Protein AF-A0A935P761-F1 (afdb_monomer_lite)

Radius of gyration: 20.21 Å; chains: 1; bounding box: 55×54×59 Å

Foldseek 3Di:
DPDDLVVLCVPADPPDQDALVSLLSVVVSLVSVVVVCVPDDDDDDDDDDPPPPCCVLCVLLVRRPRCSPPDLPPLDADPDQADLAAPDDPPDDLQDQPRDLSNDNLLSLLNNLLNLLVCCCCVLPPCLVVDDDPDPLSVLQSVLSVLLNVLSVLLSSLLRSLSSLHLPLRSLSSSLSSLVVSLVSLVVNLVSLVPHDCVSPPPVSSVVSNVSSVVSNVVSVVVSVVSCVVNVPPPPPDD

Structure (mmCIF, N/CA/C/O backbone):
data_AF-A0A935P761-F1
#
_entry.id   AF-A0A935P761-F1
#
loop_
_atom_site.group_PDB
_atom_site.id
_atom_site.type_symbol
_atom_site.label_atom_id
_atom_site.label_alt_id
_atom_site.label_comp_id
_atom_site.label_asym_id
_atom_site.label_entity_id
_atom_site.label_seq_id
_atom_site.pdbx_PDB_ins_code
_atom_site.Cartn_x
_atom_site.Cartn_y
_atom_site.Cartn_z
_atom_site.occupancy
_atom_site.B_iso_or_equiv
_atom_site.auth_seq_id
_atom_site.auth_comp_id
_atom_site.auth_asym_id
_atom_site.auth_atom_id
_atom_site.pdbx_PDB_model_num
ATOM 1 N N . MET A 1 1 ? -3.397 32.449 -3.412 1.00 42.84 1 MET A N 1
ATOM 2 C CA . MET A 1 1 ? -3.767 32.136 -4.809 1.00 42.84 1 MET A CA 1
ATOM 3 C C . MET A 1 1 ? -3.964 30.634 -4.897 1.00 42.84 1 MET A C 1
ATOM 5 O O . MET A 1 1 ? -3.014 29.911 -4.635 1.00 42.84 1 MET A O 1
ATOM 9 N N . ASN A 1 2 ? -5.188 30.165 -5.147 1.00 50.72 2 ASN A N 1
ATOM 10 C CA . ASN A 1 2 ? -5.430 28.741 -5.378 1.00 50.72 2 ASN A CA 1
ATOM 11 C C . ASN A 1 2 ? -5.026 28.437 -6.824 1.00 50.72 2 ASN A C 1
ATOM 13 O O . ASN A 1 2 ? -5.777 28.768 -7.739 1.00 50.72 2 ASN A O 1
ATOM 17 N N . ASP A 1 3 ? -3.826 27.878 -7.015 1.00 61.72 3 ASP A N 1
ATOM 18 C CA . ASP A 1 3 ? -3.391 27.331 -8.307 1.00 61.72 3 ASP A CA 1
ATOM 19 C C . ASP A 1 3 ? -4.479 26.371 -8.809 1.00 61.72 3 ASP A C 1
ATOM 21 O O . ASP A 1 3 ? -4.898 25.465 -8.075 1.00 61.72 3 ASP A O 1
ATOM 25 N N . ARG A 1 4 ? -4.973 26.571 -10.038 1.00 64.81 4 ARG A N 1
ATOM 26 C CA . ARG A 1 4 ? -5.987 25.674 -10.599 1.00 64.81 4 ARG A CA 1
ATOM 27 C C . ARG A 1 4 ? -5.367 24.278 -10.746 1.00 64.81 4 ARG A C 1
ATOM 29 O O . ARG A 1 4 ? -4.187 24.179 -11.085 1.00 64.81 4 ARG A O 1
ATOM 36 N N . PRO A 1 5 ? -6.122 23.184 -10.537 1.00 60.56 5 PRO A N 1
ATOM 37 C CA . PRO A 1 5 ? -5.604 21.821 -10.697 1.00 60.56 5 PRO A CA 1
ATOM 38 C C . PRO A 1 5 ? -4.907 21.580 -12.048 1.00 60.56 5 PRO A C 1
ATOM 40 O O . PRO A 1 5 ? -3.924 20.849 -12.124 1.00 60.56 5 PRO A O 1
ATOM 43 N N . GLU A 1 6 ? -5.378 22.252 -13.098 1.00 61.78 6 GLU A N 1
ATOM 44 C CA . GLU A 1 6 ? -4.840 22.217 -14.463 1.00 61.78 6 GLU A CA 1
ATOM 45 C C . GLU A 1 6 ? -3.438 22.844 -14.582 1.00 61.78 6 GLU A C 1
ATOM 47 O O . GLU A 1 6 ? -2.630 22.420 -15.409 1.00 61.78 6 GLU A O 1
ATOM 52 N N . ASP A 1 7 ? -3.095 23.801 -13.716 1.00 72.44 7 ASP A N 1
ATOM 53 C CA . ASP A 1 7 ? -1.778 24.444 -13.705 1.00 72.44 7 ASP A CA 1
ATOM 54 C C . ASP A 1 7 ? -0.683 23.517 -13.151 1.00 72.44 7 ASP A C 1
ATOM 56 O O . ASP A 1 7 ? 0.506 23.739 -13.397 1.00 72.44 7 ASP A O 1
ATOM 60 N N . ALA A 1 8 ? -1.061 22.436 -12.454 1.00 70.62 8 ALA A N 1
ATOM 61 C CA . ALA A 1 8 ? -0.117 21.449 -11.934 1.00 70.62 8 ALA A CA 1
ATOM 62 C C . ALA A 1 8 ? 0.622 20.697 -13.058 1.00 70.62 8 ALA A C 1
ATOM 64 O O . ALA A 1 8 ? 1.810 20.406 -12.916 1.00 70.62 8 ALA A O 1
ATOM 65 N N . PHE A 1 9 ? -0.038 20.450 -14.196 1.00 73.00 9 PHE A N 1
ATOM 66 C CA . PHE A 1 9 ? 0.568 19.761 -15.342 1.00 73.00 9 PHE A CA 1
ATOM 67 C C . PHE A 1 9 ? 1.502 20.661 -16.154 1.00 73.00 9 PHE A C 1
ATOM 69 O O . PHE A 1 9 ? 2.474 20.170 -16.722 1.00 73.00 9 PHE A O 1
ATOM 76 N N . LYS A 1 10 ? 1.282 21.984 -16.148 1.00 73.44 10 LYS A N 1
ATOM 77 C CA . LYS A 1 10 ? 2.119 22.957 -16.879 1.00 73.44 10 LYS A CA 1
ATOM 78 C C . LYS A 1 10 ? 3.570 22.993 -16.388 1.00 73.44 10 LYS A C 1
ATOM 80 O O . LYS A 1 10 ? 4.459 23.414 -17.118 1.00 73.44 10 LYS A O 1
ATOM 85 N N . ARG A 1 11 ? 3.822 22.546 -15.152 1.00 73.69 11 ARG A N 1
ATOM 86 C CA . ARG A 1 11 ? 5.164 22.479 -14.544 1.00 73.69 11 ARG A CA 1
ATOM 87 C C . ARG A 1 11 ? 5.906 21.169 -14.848 1.00 73.69 11 ARG A C 1
ATOM 89 O O . ARG A 1 11 ? 7.030 20.987 -14.377 1.00 73.69 11 ARG A O 1
ATOM 96 N N . ILE A 1 12 ? 5.289 20.248 -15.590 1.00 74.75 12 ILE A N 1
ATOM 97 C CA . ILE A 1 12 ? 5.858 18.942 -15.930 1.00 74.75 12 ILE A CA 1
ATOM 98 C C . ILE A 1 12 ? 6.383 18.992 -17.365 1.00 74.75 12 ILE A C 1
ATOM 100 O O . ILE A 1 12 ? 5.645 19.273 -18.304 1.00 74.75 12 ILE A O 1
ATOM 104 N N . ASN A 1 13 ? 7.672 18.699 -17.541 1.00 78.88 13 ASN A N 1
ATOM 105 C CA . ASN A 1 13 ? 8.263 18.584 -18.870 1.00 78.88 13 ASN A CA 1
ATOM 106 C C . ASN A 1 13 ? 8.058 17.158 -19.410 1.00 78.88 13 ASN A C 1
ATOM 108 O O . ASN A 1 13 ? 8.726 16.220 -18.974 1.00 78.88 13 ASN A O 1
ATOM 112 N N . PHE A 1 14 ? 7.146 17.005 -20.370 1.00 76.06 14 PHE A N 1
ATOM 113 C CA . PHE A 1 14 ? 6.833 15.728 -21.025 1.00 76.06 14 PHE A CA 1
ATOM 114 C C . PHE A 1 14 ? 7.843 15.316 -22.108 1.00 76.06 14 PHE A C 1
ATOM 116 O O . PHE A 1 14 ? 7.790 14.188 -22.585 1.00 76.06 14 PHE A O 1
ATOM 123 N N . GLN A 1 15 ? 8.760 16.203 -22.505 1.00 76.69 15 GLN A N 1
ATOM 124 C CA . GLN A 1 15 ? 9.701 15.970 -23.609 1.00 76.69 15 GLN A CA 1
ATOM 125 C C . GLN A 1 15 ? 11.041 15.371 -23.160 1.00 76.69 15 GLN A C 1
ATOM 127 O O . GLN A 1 15 ? 11.898 15.084 -23.991 1.00 76.69 15 GLN A O 1
ATOM 132 N N . LYS A 1 16 ? 11.245 15.176 -21.853 1.00 81.06 16 LYS A N 1
ATOM 133 C CA . LYS A 1 16 ? 12.466 14.575 -21.299 1.00 81.06 16 LYS A CA 1
ATOM 134 C C . LYS A 1 16 ? 12.217 13.148 -20.793 1.00 81.06 16 LYS A C 1
ATOM 136 O O . LYS A 1 16 ? 11.079 12.815 -20.465 1.00 81.06 16 LYS A O 1
ATOM 141 N N . PRO A 1 17 ? 13.267 12.324 -20.623 1.00 79.69 17 PRO A N 1
ATOM 142 C CA . PRO A 1 17 ? 13.176 11.116 -19.811 1.00 79.69 17 PRO A CA 1
ATOM 143 C C . PRO A 1 17 ? 12.729 11.464 -18.387 1.00 79.69 17 PRO A C 1
ATOM 145 O O . PRO A 1 17 ? 13.260 12.390 -17.770 1.00 79.69 17 PRO A O 1
ATOM 148 N N . TRP A 1 18 ? 11.731 10.745 -17.877 1.00 82.81 18 TRP A N 1
ATOM 149 C CA . TRP A 1 18 ? 11.204 10.978 -16.535 1.00 82.81 18 TRP A CA 1
ATOM 150 C C . TRP A 1 18 ? 12.007 10.231 -15.480 1.00 82.81 18 TRP A C 1
ATOM 152 O O . TRP A 1 18 ? 12.325 9.050 -15.630 1.00 82.81 18 TRP A O 1
ATOM 162 N N . GLU A 1 19 ? 12.294 10.927 -14.386 1.00 89.56 19 GLU A N 1
ATOM 163 C CA . GLU A 1 19 ? 12.794 10.332 -13.152 1.00 89.56 19 GLU A CA 1
ATOM 164 C C . GLU A 1 19 ? 11.643 10.047 -12.176 1.00 89.56 19 GLU A C 1
ATOM 166 O O . GLU A 1 19 ? 10.518 10.511 -12.371 1.00 89.56 19 GLU A O 1
ATOM 171 N N . GLU A 1 20 ? 11.912 9.321 -11.082 1.00 90.44 20 GLU A N 1
ATOM 172 C CA . GLU A 1 20 ? 10.910 9.071 -10.024 1.00 90.44 20 GLU A CA 1
ATOM 173 C C . GLU A 1 20 ? 10.224 10.376 -9.557 1.00 90.44 20 GLU A C 1
ATOM 175 O O . GLU A 1 20 ? 9.020 10.411 -9.322 1.00 90.44 20 GLU A O 1
ATOM 180 N N . LYS A 1 21 ? 10.968 11.490 -9.477 1.00 90.69 21 LYS A N 1
ATOM 181 C CA . LYS A 1 21 ? 10.420 12.798 -9.071 1.00 90.69 21 LYS A CA 1
ATOM 182 C C . LYS A 1 21 ? 9.428 13.384 -10.080 1.00 90.69 21 LYS A C 1
ATOM 184 O O . LYS A 1 21 ? 8.526 14.112 -9.675 1.00 90.69 21 LYS A O 1
ATOM 189 N N . ASP A 1 22 ? 9.604 13.118 -11.372 1.00 88.69 22 ASP A N 1
ATOM 190 C CA . ASP A 1 22 ? 8.694 13.608 -12.412 1.00 88.69 22 ASP A CA 1
ATOM 191 C C . ASP A 1 22 ? 7.385 12.808 -12.393 1.00 88.69 22 ASP A C 1
ATOM 193 O O . ASP A 1 22 ? 6.303 13.394 -12.422 1.00 88.69 22 ASP A O 1
ATOM 197 N N . TRP A 1 23 ? 7.488 11.486 -12.221 1.00 90.00 23 TRP A N 1
ATOM 198 C CA . TRP A 1 23 ? 6.345 10.599 -11.994 1.00 90.00 23 TRP A CA 1
ATOM 199 C C . TRP A 1 23 ? 5.540 10.980 -10.749 1.00 90.00 23 TRP A C 1
ATOM 201 O O . TRP A 1 23 ? 4.314 11.034 -10.809 1.00 90.00 23 TRP A O 1
ATOM 211 N N . GLU A 1 24 ? 6.214 11.300 -9.642 1.00 92.75 24 GLU A N 1
ATOM 212 C CA . GLU A 1 24 ? 5.551 11.740 -8.411 1.00 92.75 24 GLU A CA 1
ATOM 213 C C . GLU A 1 24 ? 4.759 13.036 -8.627 1.00 92.75 24 GLU A C 1
ATOM 215 O O . GLU A 1 24 ? 3.588 13.113 -8.266 1.00 92.75 24 GLU A O 1
ATOM 220 N N . ARG A 1 25 ? 5.347 14.028 -9.312 1.00 87.50 25 ARG A N 1
ATOM 221 C CA . ARG A 1 25 ? 4.643 15.274 -9.672 1.00 87.50 25 ARG A CA 1
ATOM 222 C C . ARG A 1 25 ? 3.423 15.014 -10.547 1.00 87.50 25 ARG A C 1
ATOM 224 O O . ARG A 1 25 ? 2.396 15.666 -10.371 1.00 87.50 25 ARG A O 1
ATOM 231 N N . TYR A 1 26 ? 3.539 14.087 -11.493 1.00 87.25 26 TYR A N 1
ATOM 232 C CA . TYR A 1 26 ? 2.433 13.706 -12.360 1.00 87.25 26 TYR A CA 1
ATOM 233 C C . TYR A 1 26 ? 1.294 13.058 -11.572 1.00 87.25 26 TYR A C 1
ATOM 235 O O . TYR A 1 26 ? 0.147 13.486 -11.702 1.00 87.25 26 TYR A O 1
ATOM 243 N N . PHE A 1 27 ? 1.590 12.082 -10.712 1.00 89.38 27 PHE A N 1
ATOM 244 C CA . PHE A 1 27 ? 0.564 11.447 -9.888 1.00 89.38 27 PHE A CA 1
ATOM 245 C C . PHE A 1 27 ? -0.058 12.425 -8.881 1.00 89.38 27 PHE A C 1
ATOM 247 O O . PHE A 1 27 ? -1.268 12.393 -8.681 1.00 89.38 27 PHE A O 1
ATOM 254 N N . ASP A 1 28 ? 0.717 13.355 -8.320 1.00 85.94 28 ASP A N 1
ATOM 255 C CA . ASP A 1 28 ? 0.187 14.443 -7.490 1.00 85.94 28 ASP A CA 1
ATOM 256 C C . ASP A 1 28 ? -0.783 15.342 -8.255 1.00 85.94 28 ASP A C 1
ATOM 258 O O . ASP A 1 28 ? -1.830 15.729 -7.730 1.00 85.94 28 ASP A O 1
ATOM 262 N N . ALA A 1 29 ? -0.451 15.689 -9.497 1.00 80.75 29 ALA A N 1
ATOM 263 C CA . ALA A 1 29 ? -1.322 16.484 -10.350 1.00 80.75 29 ALA A CA 1
ATOM 264 C C . ALA A 1 29 ? -2.623 15.726 -10.680 1.00 80.75 29 ALA A C 1
ATOM 266 O O . ALA A 1 29 ? -3.708 16.310 -10.603 1.00 80.75 29 ALA A O 1
ATOM 267 N N . GLN A 1 30 ? -2.539 14.417 -10.953 1.00 81.56 30 GLN A N 1
ATOM 268 C CA . GLN A 1 30 ? -3.713 13.554 -11.137 1.00 81.56 30 GLN A CA 1
ATOM 269 C C . GLN A 1 30 ? -4.591 13.501 -9.880 1.00 81.56 30 GLN A C 1
ATOM 271 O O . GLN A 1 30 ? -5.805 13.687 -9.967 1.00 81.56 30 GLN A O 1
ATOM 276 N N . ASP A 1 31 ? -3.992 13.316 -8.702 1.00 81.38 31 ASP A N 1
ATOM 277 C CA . ASP A 1 31 ? -4.729 13.267 -7.439 1.00 81.38 31 ASP A CA 1
ATOM 278 C C . ASP A 1 31 ? -5.428 14.603 -7.139 1.00 81.38 31 ASP A C 1
ATOM 280 O O . ASP A 1 31 ? -6.551 14.618 -6.628 1.00 81.38 31 ASP A O 1
ATOM 284 N N . ARG A 1 32 ? -4.801 15.740 -7.476 1.00 77.81 32 ARG A N 1
ATOM 285 C CA . ARG A 1 32 ? -5.413 17.075 -7.344 1.00 77.81 32 ARG A CA 1
ATOM 286 C C . ARG A 1 32 ? -6.616 17.246 -8.264 1.00 77.81 32 ARG A C 1
ATOM 288 O O . ARG A 1 32 ? -7.637 17.758 -7.808 1.00 77.81 32 ARG A O 1
ATOM 295 N N . LEU A 1 33 ? -6.524 16.795 -9.516 1.00 73.38 33 LEU A N 1
ATOM 296 C CA . LEU A 1 33 ? -7.662 16.803 -10.439 1.00 73.38 33 LEU A CA 1
ATOM 297 C C . LEU A 1 33 ? -8.815 15.944 -9.916 1.00 73.38 33 LEU A C 1
ATOM 299 O O . LEU A 1 33 ? -9.949 16.416 -9.857 1.00 73.38 33 LEU A O 1
ATOM 303 N N . ALA A 1 34 ? -8.524 14.719 -9.473 1.00 70.12 34 ALA A N 1
ATOM 304 C CA . ALA A 1 34 ? -9.534 13.807 -8.943 1.00 70.12 34 ALA A CA 1
ATOM 305 C C . ALA A 1 34 ? -10.230 14.365 -7.687 1.00 70.12 34 ALA A C 1
ATOM 307 O O . ALA A 1 34 ? -11.432 14.172 -7.500 1.00 70.12 34 ALA A O 1
ATOM 308 N N . ARG A 1 35 ? -9.501 15.095 -6.829 1.00 69.44 35 ARG A N 1
ATOM 309 C CA . ARG A 1 35 ? -10.077 15.782 -5.658 1.00 69.44 35 ARG A CA 1
ATOM 310 C C . ARG A 1 35 ? -10.909 17.006 -6.045 1.00 69.44 35 ARG A C 1
ATOM 312 O O . ARG A 1 35 ? -11.949 17.222 -5.433 1.00 69.44 35 ARG A O 1
ATOM 319 N N . GLY A 1 36 ? -10.472 17.781 -7.039 1.00 59.12 36 GLY A N 1
ATOM 320 C CA . GLY A 1 36 ? -11.181 18.972 -7.521 1.00 59.12 36 GLY A CA 1
ATOM 321 C C . GLY A 1 36 ? -12.490 18.658 -8.252 1.00 59.12 36 GLY A C 1
ATOM 322 O O . GLY A 1 36 ? -13.453 19.403 -8.119 1.00 59.12 36 GLY A O 1
ATOM 323 N N . ARG A 1 37 ? -12.564 17.522 -8.960 1.00 52.06 37 ARG A N 1
ATOM 324 C CA . ARG A 1 37 ? -13.762 17.081 -9.699 1.00 52.06 37 ARG A CA 1
ATOM 325 C C . ARG A 1 37 ? -14.835 16.385 -8.856 1.00 52.06 37 ARG A C 1
ATOM 327 O O . ARG A 1 37 ? -15.900 16.086 -9.378 1.00 52.06 37 ARG A O 1
ATOM 334 N N . ARG A 1 38 ? -14.628 16.169 -7.550 1.00 46.03 38 ARG A N 1
ATOM 335 C CA . ARG A 1 38 ? -15.697 15.664 -6.659 1.00 46.03 38 ARG A CA 1
ATOM 336 C C . ARG A 1 38 ? -16.848 16.663 -6.435 1.00 46.03 38 ARG A C 1
ATOM 338 O O . ARG A 1 38 ? -17.765 16.324 -5.694 1.00 46.03 38 ARG A O 1
ATOM 345 N N . VAL A 1 39 ? -16.803 17.854 -7.042 1.00 42.56 39 VAL A N 1
ATOM 346 C CA . VAL A 1 39 ? -17.826 18.897 -6.870 1.00 42.56 39 VAL A CA 1
ATOM 347 C C . VAL A 1 39 ? -18.719 19.102 -8.098 1.00 42.56 39 VAL A C 1
ATOM 349 O O . VAL A 1 39 ? -19.864 19.455 -7.880 1.00 42.56 39 VAL A O 1
ATOM 352 N N . ASP A 1 40 ? -18.317 18.782 -9.334 1.00 31.91 40 ASP A N 1
ATOM 353 C CA . ASP A 1 40 ? -19.200 18.983 -10.497 1.00 31.91 40 ASP A CA 1
ATOM 354 C C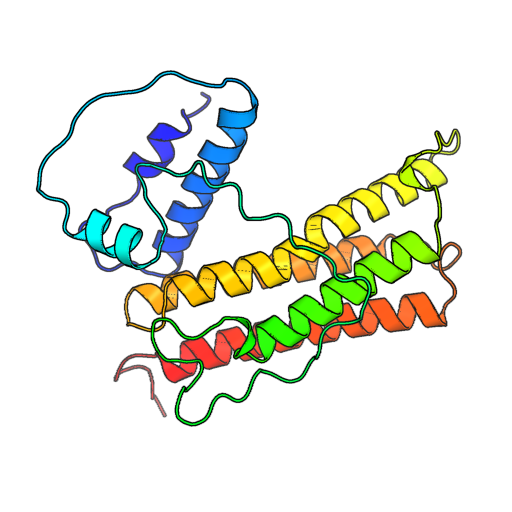 . ASP A 1 40 ? -18.952 17.963 -11.617 1.00 31.91 40 ASP A C 1
ATOM 356 O O . ASP A 1 40 ? -17.820 17.734 -12.052 1.00 31.91 40 ASP A O 1
ATOM 360 N N . ALA A 1 41 ? -20.040 17.360 -12.098 1.00 32.91 41 ALA A N 1
ATOM 361 C CA . ALA A 1 41 ? -20.071 16.545 -13.303 1.00 32.91 41 ALA A CA 1
ATOM 362 C C . ALA A 1 41 ? -20.300 17.432 -14.547 1.00 32.91 41 ALA A C 1
ATOM 364 O O . ALA A 1 41 ? -21.362 18.031 -14.686 1.00 32.91 41 ALA A O 1
ATOM 365 N N . GLY A 1 42 ? -19.331 17.434 -15.476 1.00 32.22 42 GLY A N 1
ATOM 366 C CA . GLY A 1 42 ? -19.428 17.963 -16.855 1.00 32.22 42 GLY A CA 1
ATOM 367 C C . GLY A 1 42 ? -19.214 19.482 -17.026 1.00 32.22 42 GLY A C 1
ATOM 368 O O . GLY A 1 42 ? -19.420 20.218 -16.068 1.00 32.22 42 GLY A O 1
ATOM 369 N N . PRO A 1 43 ? -18.820 19.988 -18.226 1.00 36.22 43 PRO A N 1
ATOM 370 C CA . PRO A 1 43 ? -19.008 19.391 -19.555 1.00 36.22 43 PRO A CA 1
ATOM 371 C C . PRO A 1 43 ? -17.717 19.175 -20.387 1.00 36.22 43 PRO A C 1
ATOM 373 O O . PRO A 1 43 ? -16.599 19.442 -19.957 1.00 36.22 43 PRO A O 1
ATOM 376 N N . ALA A 1 44 ? -17.914 18.632 -21.595 1.00 46.47 44 ALA A N 1
ATOM 377 C CA . ALA A 1 44 ? -16.916 18.139 -22.547 1.00 46.47 44 ALA A CA 1
ATOM 378 C C . ALA A 1 44 ? -16.286 19.194 -23.496 1.00 46.47 44 ALA A C 1
ATOM 380 O O . ALA A 1 44 ? -16.914 20.205 -23.803 1.00 46.47 44 ALA A O 1
ATOM 381 N N . ARG A 1 45 ? -15.144 18.793 -24.104 1.00 45.03 45 ARG A N 1
ATOM 382 C CA . ARG A 1 45 ? -14.422 19.326 -25.303 1.00 45.03 45 ARG A CA 1
ATOM 383 C C . ARG A 1 45 ? -13.548 20.582 -25.068 1.00 45.03 45 ARG A C 1
ATOM 385 O O . ARG A 1 45 ? -13.795 21.328 -24.141 1.00 45.03 45 ARG A O 1
ATOM 392 N N . ALA A 1 46 ? -12.489 20.871 -25.839 1.00 31.30 46 ALA A N 1
ATOM 393 C CA . ALA A 1 46 ? -12.159 20.515 -27.222 1.00 31.30 46 ALA A CA 1
ATOM 394 C C . ALA A 1 46 ? -10.640 20.431 -27.488 1.00 31.30 46 ALA A C 1
ATOM 396 O O . ALA A 1 46 ? -9.886 21.194 -26.900 1.00 31.30 46 ALA A O 1
ATOM 397 N N . GLY A 1 47 ? -10.283 19.568 -28.456 1.00 47.09 47 GLY A N 1
ATOM 398 C CA . GLY A 1 47 ? -9.156 19.670 -29.398 1.00 47.09 47 GLY A CA 1
ATOM 399 C C . GLY A 1 47 ? -7.739 19.637 -28.828 1.00 47.09 47 GLY A C 1
ATOM 400 O O . GLY A 1 47 ? -7.415 20.467 -27.999 1.00 47.09 47 GLY A O 1
ATOM 401 N N . ILE A 1 48 ? -6.882 18.741 -29.341 1.00 37.25 48 ILE A N 1
ATOM 402 C CA . ILE A 1 48 ? -5.480 19.027 -29.719 1.00 37.25 48 ILE A CA 1
ATOM 403 C C . ILE A 1 48 ? -4.828 17.777 -30.358 1.00 37.25 48 ILE A C 1
ATOM 405 O O . ILE A 1 48 ? -4.821 16.689 -29.793 1.00 37.25 48 ILE A O 1
ATOM 409 N N . ASP A 1 49 ? -4.333 18.011 -31.577 1.00 39.81 49 ASP A N 1
ATOM 410 C CA . ASP A 1 49 ? -3.043 17.619 -32.174 1.00 39.81 49 ASP A CA 1
ATOM 411 C C . ASP A 1 49 ? -2.580 16.129 -32.202 1.00 39.81 49 ASP A C 1
ATOM 413 O O . ASP A 1 49 ? -2.320 15.513 -31.166 1.00 39.81 49 ASP A O 1
ATOM 417 N N . PRO A 1 50 ? -2.358 15.555 -33.408 1.00 38.62 50 PRO A N 1
ATOM 418 C CA . PRO A 1 50 ? -1.765 14.233 -33.654 1.00 38.62 50 PRO A CA 1
ATOM 419 C C . PRO A 1 50 ? -0.331 13.972 -33.147 1.00 38.62 50 PRO A C 1
ATOM 421 O O . PRO A 1 50 ? 0.182 12.879 -33.393 1.00 38.62 50 PRO A O 1
ATOM 424 N N . SER A 1 51 ? 0.325 14.873 -32.408 1.00 38.72 51 SER A N 1
ATOM 425 C CA . SER A 1 51 ? 1.664 14.640 -31.813 1.00 38.72 51 SER A CA 1
ATOM 426 C C . SER A 1 51 ? 1.671 13.707 -30.576 1.00 38.72 51 SER A C 1
ATOM 428 O O . SER A 1 51 ? 2.643 13.619 -29.823 1.00 38.72 51 SER A O 1
ATOM 430 N N . LEU A 1 52 ? 0.596 12.921 -30.430 1.00 44.84 52 LEU A N 1
ATOM 431 C CA . LEU A 1 52 ? 0.320 11.795 -29.527 1.00 44.84 52 LEU A CA 1
ATOM 432 C C . LEU A 1 52 ? 1.353 10.640 -29.593 1.00 44.84 52 LEU A C 1
ATOM 434 O O . LEU A 1 52 ? 0.996 9.486 -29.844 1.00 44.84 52 LEU A O 1
ATOM 438 N N . ALA A 1 53 ? 2.628 10.901 -29.303 1.00 46.84 53 ALA A N 1
ATOM 439 C CA . ALA A 1 53 ? 3.611 9.842 -29.055 1.00 46.84 53 ALA A CA 1
ATOM 440 C C . ALA A 1 53 ? 3.435 9.235 -27.647 1.00 46.84 53 ALA A C 1
ATOM 442 O O . ALA A 1 53 ? 3.521 8.022 -27.482 1.00 46.84 53 ALA A O 1
ATOM 443 N N . PHE A 1 54 ? 3.091 10.054 -26.642 1.00 51.31 54 PHE A N 1
ATOM 444 C CA . PHE A 1 54 ? 2.940 9.616 -25.245 1.00 51.31 54 PHE A CA 1
ATOM 445 C C . PHE A 1 54 ? 1.494 9.277 -24.845 1.00 51.31 54 PHE A C 1
ATOM 447 O O . PHE A 1 54 ? 1.281 8.390 -24.024 1.00 51.31 54 PHE A O 1
ATOM 454 N N . GLY A 1 55 ? 0.485 9.877 -25.492 1.00 48.56 55 GLY A N 1
ATOM 455 C CA . GLY A 1 55 ? -0.916 9.459 -25.334 1.00 48.56 55 GLY A CA 1
ATOM 456 C C . GLY A 1 55 ? -1.128 7.994 -25.734 1.00 48.56 55 GLY A C 1
ATOM 457 O O . GLY A 1 55 ? -1.873 7.275 -25.080 1.00 48.56 55 GLY A O 1
ATOM 458 N N . ARG A 1 56 ? -0.380 7.498 -26.731 1.00 46.28 56 ARG A N 1
ATOM 459 C CA . ARG A 1 56 ? -0.350 6.066 -27.075 1.00 46.28 56 ARG A CA 1
ATOM 460 C C . ARG A 1 56 ? 0.319 5.206 -26.004 1.00 46.28 56 ARG A C 1
ATOM 462 O O . ARG A 1 56 ? -0.119 4.080 -25.811 1.00 46.28 56 ARG A O 1
ATOM 469 N N . VAL A 1 57 ? 1.340 5.712 -25.306 1.00 44.53 57 VAL A N 1
ATOM 470 C CA . VAL A 1 57 ? 2.000 5.003 -24.192 1.00 44.53 57 VAL A CA 1
ATOM 471 C C . VAL A 1 57 ? 1.044 4.893 -23.006 1.00 44.53 57 VAL A C 1
ATOM 473 O O . VAL A 1 57 ? 0.818 3.796 -22.510 1.00 44.53 57 VAL A O 1
ATOM 476 N N . LEU A 1 58 ? 0.403 5.993 -22.612 1.00 47.88 58 LEU A N 1
ATOM 477 C CA . LEU A 1 58 ? -0.583 6.001 -21.531 1.00 47.88 58 LEU A CA 1
ATOM 478 C C . LEU A 1 58 ? -1.809 5.121 -21.873 1.00 47.88 58 LEU A C 1
ATOM 480 O O . LEU A 1 58 ? -2.172 4.249 -21.080 1.00 47.88 58 LEU A O 1
ATOM 484 N N . ARG A 1 59 ? -2.359 5.221 -23.097 1.00 52.88 59 ARG A N 1
ATOM 485 C CA . ARG A 1 59 ? -3.443 4.336 -23.582 1.00 52.88 59 ARG A CA 1
ATOM 486 C C . ARG A 1 59 ? -3.024 2.864 -23.668 1.00 52.88 59 ARG A C 1
ATOM 488 O O . ARG A 1 59 ? -3.829 1.997 -23.344 1.00 52.88 59 ARG A O 1
ATOM 495 N N . ARG A 1 60 ? -1.768 2.560 -24.032 1.00 41.69 60 ARG A N 1
ATOM 496 C CA . ARG A 1 60 ? -1.209 1.190 -24.027 1.00 41.69 60 ARG A CA 1
ATOM 497 C C . ARG A 1 60 ? -1.203 0.566 -22.627 1.00 41.69 60 ARG A C 1
ATOM 499 O O . ARG A 1 60 ? -1.295 -0.651 -22.522 1.00 41.69 60 ARG A O 1
ATOM 506 N N . PHE A 1 61 ? -1.135 1.382 -21.576 1.00 40.91 61 PHE A N 1
ATOM 507 C CA . PHE A 1 61 ? -1.177 0.951 -20.175 1.00 40.91 61 PHE A CA 1
ATOM 508 C C . PHE A 1 61 ? -2.552 1.155 -19.509 1.00 40.91 61 PHE A C 1
ATOM 510 O O . PHE A 1 61 ? -2.666 1.096 -18.284 1.00 40.91 61 PHE A O 1
ATOM 517 N N . GLY A 1 62 ? -3.608 1.393 -20.299 1.00 42.81 62 GLY A N 1
ATOM 518 C CA . GLY A 1 62 ? -4.976 1.571 -19.801 1.00 42.81 62 GLY A CA 1
ATOM 519 C C . GLY A 1 62 ? -5.195 2.857 -18.996 1.00 42.81 62 GLY A C 1
ATOM 520 O O . GLY A 1 62 ? -6.167 2.953 -18.254 1.00 42.81 62 GLY A O 1
ATOM 521 N N . MET A 1 63 ? -4.292 3.832 -19.114 1.00 49.78 63 MET A N 1
ATOM 522 C CA . MET A 1 63 ? -4.414 5.152 -18.505 1.00 49.78 63 MET A CA 1
ATOM 523 C C . MET A 1 63 ? -4.703 6.141 -19.628 1.00 49.78 63 MET A C 1
ATOM 525 O O . MET A 1 63 ? -3.790 6.606 -20.293 1.00 49.78 63 MET A O 1
ATOM 529 N N . ASP A 1 64 ? -5.966 6.426 -19.917 1.00 50.41 64 ASP A N 1
ATOM 530 C CA . ASP A 1 64 ? -6.279 7.435 -20.925 1.00 50.41 64 ASP A CA 1
ATOM 531 C C . ASP A 1 64 ? -6.205 8.829 -20.276 1.00 50.41 64 ASP A C 1
ATOM 533 O O . ASP A 1 64 ? -7.006 9.110 -19.380 1.00 50.41 64 ASP A O 1
ATOM 537 N N . PRO A 1 65 ? -5.265 9.717 -20.664 1.00 45.50 65 PRO A N 1
ATOM 538 C CA . PRO A 1 65 ? -5.280 11.100 -20.186 1.00 45.50 65 PRO A CA 1
ATOM 539 C C . PRO A 1 65 ? -6.575 11.829 -20.583 1.00 45.50 65 PRO A C 1
ATOM 541 O O . PRO A 1 65 ? -6.945 12.795 -19.917 1.00 45.50 65 PRO A O 1
ATOM 544 N N . ASP A 1 66 ? -7.274 11.331 -21.610 1.00 43.25 66 ASP A N 1
ATOM 545 C CA . ASP A 1 66 ? -8.544 11.857 -22.106 1.00 43.25 66 ASP A CA 1
ATOM 546 C C . ASP A 1 66 ? -9.763 11.249 -21.373 1.00 43.25 66 ASP A C 1
ATOM 548 O O . ASP A 1 66 ? -10.873 11.766 -21.494 1.00 43.25 66 ASP A O 1
ATOM 552 N N . ASN A 1 67 ? -9.567 10.185 -20.579 1.00 40.66 67 ASN A N 1
ATOM 553 C CA . ASN A 1 67 ? -10.613 9.519 -19.796 1.00 40.66 67 ASN A CA 1
ATOM 554 C C . ASN A 1 67 ? -10.097 9.100 -18.396 1.00 40.66 67 ASN A C 1
ATOM 556 O O . ASN A 1 67 ? -9.975 7.907 -18.097 1.00 40.66 67 ASN A O 1
ATOM 560 N N . PRO A 1 68 ? -9.797 10.069 -17.503 1.00 46.44 68 PRO A N 1
ATOM 561 C CA . PRO A 1 68 ? -9.427 9.804 -16.107 1.00 46.44 68 PRO A CA 1
ATOM 562 C C . PRO A 1 68 ? -10.598 9.251 -15.269 1.00 46.44 68 PRO A C 1
ATOM 564 O O . PRO A 1 68 ? -10.424 8.958 -14.086 1.00 46.44 68 PRO A O 1
ATOM 567 N N . ASP A 1 69 ? -11.782 9.127 -15.876 1.00 39.28 69 ASP A N 1
ATOM 568 C CA . ASP A 1 69 ? -13.071 8.878 -15.236 1.00 39.28 69 ASP A CA 1
ATOM 569 C C . ASP A 1 69 ? -13.409 7.388 -15.080 1.00 39.28 69 ASP A C 1
ATOM 571 O O . ASP A 1 69 ? -14.545 7.057 -14.747 1.00 39.28 69 ASP A O 1
ATOM 575 N N . VAL A 1 70 ? -12.455 6.466 -15.262 1.00 39.28 70 VAL A N 1
ATOM 576 C CA . VAL A 1 70 ? -12.623 5.115 -14.708 1.00 39.28 70 VAL A CA 1
ATOM 577 C C . VAL A 1 70 ? -12.200 5.199 -13.243 1.00 39.28 70 VAL A C 1
ATOM 579 O O . VAL A 1 70 ? -10.995 5.133 -12.966 1.00 39.28 70 VAL A O 1
ATOM 582 N N . PRO A 1 71 ? -13.135 5.376 -12.281 1.00 36.47 71 PRO A N 1
ATOM 583 C CA . PRO A 1 71 ? -12.770 5.314 -10.878 1.00 36.47 71 PRO A CA 1
ATOM 584 C C . PRO A 1 71 ? -12.013 4.003 -10.662 1.00 36.47 71 PRO A C 1
ATOM 586 O O . PRO A 1 71 ? -12.408 2.980 -11.237 1.00 36.47 71 PRO A O 1
ATOM 589 N N . PRO A 1 72 ? -10.914 4.004 -9.882 1.00 39.41 72 PRO A N 1
ATOM 590 C CA . PRO A 1 72 ? -10.245 2.757 -9.565 1.00 39.41 72 PRO A CA 1
ATOM 591 C C . PRO A 1 72 ? -11.314 1.810 -9.045 1.00 39.41 72 PRO A C 1
ATOM 593 O O . PRO A 1 72 ? -12.036 2.183 -8.115 1.00 39.41 72 PRO A O 1
ATOM 596 N N . GLN A 1 73 ? -11.458 0.646 -9.691 1.00 40.03 73 GLN A N 1
ATOM 597 C CA . GLN A 1 73 ? -12.503 -0.283 -9.291 1.00 40.03 73 GLN A CA 1
ATOM 598 C C . GLN A 1 73 ? -12.407 -0.476 -7.775 1.00 40.03 73 GLN A C 1
ATOM 600 O O . GLN A 1 73 ? -11.286 -0.606 -7.252 1.00 40.03 73 GLN A O 1
ATOM 605 N N . PRO A 1 74 ? -13.543 -0.399 -7.056 1.00 44.00 74 PRO A N 1
ATOM 606 C CA . PRO A 1 74 ? -13.534 -0.649 -5.631 1.00 44.00 74 PRO A CA 1
ATOM 607 C C . PRO A 1 74 ? -12.844 -1.990 -5.419 1.00 44.00 74 PRO A C 1
ATOM 609 O O . PRO A 1 74 ? -13.081 -2.947 -6.155 1.00 44.00 74 PRO A O 1
ATOM 612 N N . PHE A 1 75 ? -11.917 -2.021 -4.467 1.00 49.62 75 PHE A N 1
ATOM 613 C CA . PHE A 1 75 ? -11.227 -3.255 -4.143 1.00 49.62 75 PHE A CA 1
ATOM 614 C C . PHE A 1 75 ? -12.289 -4.226 -3.630 1.00 49.62 75 PHE A C 1
ATOM 616 O O . PHE A 1 75 ? -12.858 -4.020 -2.558 1.00 49.62 75 PHE A O 1
ATOM 623 N N . ALA A 1 76 ? -12.641 -5.201 -4.463 1.00 55.50 76 ALA A N 1
ATOM 624 C CA . ALA A 1 76 ? -13.742 -6.101 -4.190 1.00 55.50 76 ALA A CA 1
ATOM 625 C C . ALA A 1 76 ? -13.273 -7.148 -3.182 1.00 55.50 76 ALA A C 1
ATOM 627 O O . ALA A 1 76 ? -12.420 -7.986 -3.477 1.00 55.50 76 ALA A O 1
ATOM 628 N N . TYR A 1 77 ? -13.833 -7.091 -1.980 1.00 55.59 77 TYR A N 1
ATOM 629 C CA . TYR A 1 77 ? -13.637 -8.134 -0.989 1.00 55.59 77 TYR A CA 1
ATOM 630 C C . TYR A 1 77 ? -14.478 -9.353 -1.379 1.00 55.59 77 TYR A C 1
ATOM 632 O O . TYR A 1 77 ? -15.705 -9.287 -1.439 1.00 55.59 77 TYR A O 1
ATOM 640 N N . SER A 1 78 ? -13.814 -10.477 -1.652 1.00 61.59 78 SER A N 1
ATOM 641 C CA . SER A 1 78 ? -14.480 -11.782 -1.660 1.00 61.59 78 SER A CA 1
ATOM 642 C C . SER A 1 78 ? -14.884 -12.158 -0.231 1.00 61.59 78 SER A C 1
ATOM 644 O O . SER A 1 78 ? -14.253 -11.720 0.729 1.00 61.59 78 SER A O 1
ATOM 646 N N . ARG A 1 79 ? -15.903 -13.011 -0.066 1.00 69.12 79 ARG A N 1
ATOM 647 C CA . ARG A 1 79 ? -16.215 -13.616 1.245 1.00 69.12 79 ARG A CA 1
ATOM 648 C C . ARG A 1 79 ? -15.136 -14.594 1.715 1.00 69.12 79 ARG A C 1
ATOM 650 O O . ARG A 1 79 ? -15.080 -14.900 2.900 1.00 69.12 79 ARG A O 1
ATOM 657 N N . LEU A 1 80 ? -14.314 -15.092 0.794 1.00 80.56 80 LEU A N 1
ATOM 658 C CA . LEU A 1 80 ? -13.208 -15.996 1.084 1.00 80.56 80 LEU A CA 1
ATOM 659 C C . LEU A 1 80 ? -11.896 -15.218 1.148 1.00 80.56 80 LEU A C 1
ATOM 661 O O . LEU A 1 80 ? -11.675 -14.304 0.348 1.00 80.56 80 LEU A O 1
ATOM 665 N N . GLU A 1 81 ? -11.033 -15.614 2.082 1.00 82.81 81 GLU A N 1
ATOM 666 C CA . GLU A 1 81 ? -9.678 -15.083 2.177 1.00 82.81 81 GLU A CA 1
ATOM 667 C C . GLU A 1 81 ? -8.919 -15.370 0.870 1.00 82.81 81 GLU A C 1
ATOM 669 O O . GLU A 1 81 ? -8.944 -16.504 0.382 1.00 82.81 81 GLU A O 1
ATOM 674 N N . PRO A 1 82 ? -8.279 -14.359 0.258 1.00 84.38 82 PRO A N 1
ATOM 675 C CA . PRO A 1 82 ? -7.489 -14.572 -0.945 1.00 84.38 82 PRO A CA 1
ATOM 676 C C . PRO A 1 82 ? -6.188 -15.327 -0.636 1.00 84.38 82 PRO A C 1
ATOM 678 O O . PRO A 1 82 ? -5.738 -15.375 0.505 1.00 84.38 82 PRO A O 1
ATOM 681 N N . SER A 1 83 ? -5.574 -15.909 -1.667 1.00 84.50 83 SER A N 1
ATOM 682 C CA . SER A 1 83 ? -4.294 -16.611 -1.525 1.00 84.50 83 SER A CA 1
ATOM 683 C C . SER A 1 83 ? -3.119 -15.632 -1.423 1.00 84.50 83 SER A C 1
ATOM 685 O O . SER A 1 83 ? -3.038 -14.678 -2.202 1.00 84.50 83 SER A O 1
ATOM 687 N N . GLU A 1 84 ? -2.186 -15.890 -0.495 1.00 83.19 84 GLU A N 1
ATOM 688 C CA . GLU A 1 84 ? -0.867 -15.229 -0.481 1.00 83.19 84 GLU A CA 1
ATOM 689 C C . GLU A 1 84 ? 0.037 -15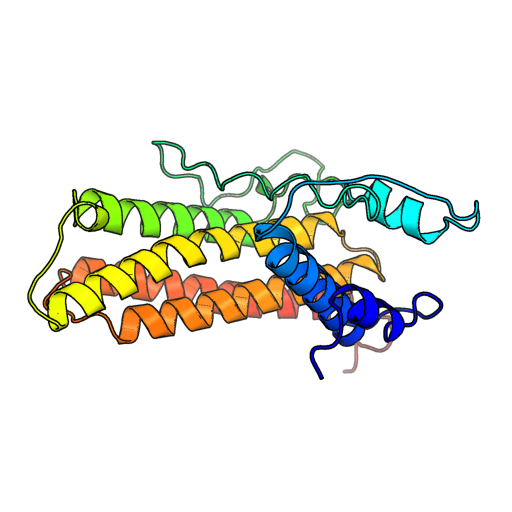.767 -1.605 1.00 83.19 84 GLU A C 1
ATOM 691 O O . GLU A 1 84 ? 1.000 -15.101 -1.984 1.00 83.19 84 GLU A O 1
ATOM 696 N N . GLU A 1 85 ? -0.270 -16.947 -2.153 1.00 84.44 85 GLU A N 1
ATOM 697 C CA . GLU A 1 85 ? 0.497 -17.546 -3.241 1.00 84.44 85 GLU A CA 1
ATOM 698 C C . GLU A 1 85 ? 0.136 -16.899 -4.585 1.00 84.44 85 GLU A C 1
ATOM 700 O O . GLU A 1 85 ? -1.049 -16.835 -4.936 1.00 84.44 85 GLU A O 1
ATOM 705 N N . PRO A 1 86 ? 1.135 -16.437 -5.358 1.00 82.31 86 PRO A N 1
ATOM 706 C CA . PRO A 1 86 ? 0.896 -15.876 -6.676 1.00 82.31 86 PRO A CA 1
ATOM 707 C C . PRO A 1 86 ? 0.377 -16.947 -7.637 1.00 82.31 86 PRO A C 1
ATOM 709 O O . PRO A 1 86 ? 0.768 -18.117 -7.573 1.00 82.31 86 PRO A O 1
ATOM 712 N N . LEU A 1 87 ? -0.458 -16.532 -8.587 1.00 80.94 87 LEU A N 1
ATOM 713 C CA . LEU A 1 87 ? -0.880 -17.392 -9.684 1.00 80.94 87 LEU A CA 1
ATOM 714 C C . LEU A 1 87 ? 0.337 -17.755 -10.544 1.00 80.94 87 LEU A C 1
ATOM 716 O O . LEU A 1 87 ? 0.862 -16.938 -11.300 1.00 80.94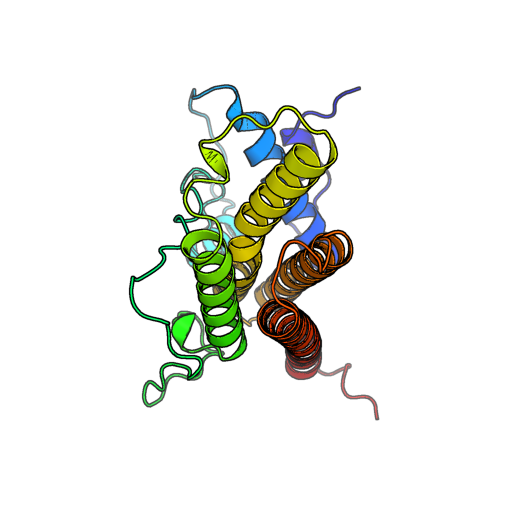 87 LEU A O 1
ATOM 720 N N . ASN A 1 88 ? 0.780 -19.005 -10.435 1.00 70.88 88 ASN A N 1
ATOM 721 C CA . ASN A 1 88 ? 1.852 -19.544 -11.260 1.00 70.88 88 ASN A CA 1
ATOM 722 C C . ASN A 1 88 ? 1.281 -20.000 -12.607 1.00 70.88 88 ASN A C 1
ATOM 724 O O . ASN A 1 88 ? 0.873 -21.149 -12.767 1.00 70.88 88 ASN A O 1
ATOM 728 N N . LEU A 1 89 ? 1.248 -19.092 -13.584 1.00 66.19 89 LEU A N 1
ATOM 729 C CA . LEU A 1 89 ? 0.926 -19.445 -14.965 1.00 66.19 89 LEU A CA 1
ATOM 730 C C . LEU A 1 89 ? 2.193 -19.956 -15.678 1.00 66.19 89 LEU A C 1
ATOM 732 O O . LEU A 1 89 ? 3.211 -19.255 -15.680 1.00 66.19 89 LEU A O 1
ATOM 736 N N . PRO A 1 90 ? 2.168 -21.154 -16.295 1.00 66.06 90 PRO A N 1
ATOM 737 C CA . PRO A 1 90 ? 3.332 -21.695 -16.985 1.00 66.06 90 PRO A CA 1
ATOM 738 C C . PRO A 1 90 ? 3.829 -20.722 -18.065 1.00 66.06 90 PRO A C 1
ATOM 740 O O . PRO A 1 90 ? 3.078 -20.319 -18.948 1.00 66.06 90 PRO A O 1
ATOM 743 N N . GLY A 1 91 ? 5.107 -20.340 -17.993 1.00 61.94 91 GLY A N 1
ATOM 744 C CA . GLY A 1 91 ? 5.775 -19.524 -19.014 1.00 61.94 91 GLY A CA 1
ATOM 745 C C . GLY A 1 91 ? 5.599 -18.002 -18.903 1.00 61.94 91 GLY A C 1
ATOM 746 O O . GLY A 1 91 ? 6.378 -17.280 -19.529 1.00 61.94 91 GLY A O 1
ATOM 747 N N . ILE A 1 92 ? 4.671 -17.494 -18.082 1.00 60.09 92 ILE A N 1
ATOM 748 C CA . ILE A 1 92 ? 4.501 -16.047 -17.873 1.00 60.09 92 ILE A CA 1
ATOM 749 C C . ILE A 1 92 ? 5.270 -15.629 -16.623 1.00 60.09 92 ILE A C 1
ATOM 751 O O . ILE A 1 92 ? 4.907 -15.955 -15.495 1.00 60.09 92 ILE A O 1
ATOM 755 N N . LYS A 1 93 ? 6.355 -14.873 -16.814 1.00 76.50 93 LYS A N 1
ATOM 756 C CA . LYS A 1 93 ? 7.029 -14.211 -15.691 1.00 76.50 93 LYS A CA 1
ATOM 757 C C . LYS A 1 93 ? 6.222 -12.974 -15.327 1.00 76.50 93 LYS A C 1
ATOM 759 O O . LYS A 1 93 ? 5.940 -12.165 -16.203 1.00 76.50 93 LYS A O 1
ATOM 764 N N . PHE A 1 94 ? 5.981 -12.751 -14.040 1.00 76.69 94 PHE A N 1
ATOM 765 C CA . PHE A 1 94 ? 5.268 -11.565 -13.552 1.00 76.69 94 PHE A CA 1
ATOM 766 C C . PHE A 1 94 ? 5.925 -10.221 -13.941 1.00 76.69 94 PHE A C 1
ATOM 768 O O . PHE A 1 94 ? 5.327 -9.167 -13.798 1.00 76.69 94 PHE A O 1
ATOM 775 N N . TRP A 1 95 ? 7.163 -10.226 -14.448 1.00 78.12 95 TRP A N 1
ATOM 776 C CA . TRP A 1 95 ? 7.845 -9.043 -14.992 1.00 78.12 95 TRP A CA 1
ATOM 777 C C . TRP A 1 95 ? 7.473 -8.714 -16.449 1.00 78.12 95 TRP A C 1
ATOM 779 O O . TRP A 1 95 ? 7.996 -7.753 -17.012 1.00 78.12 95 TRP A O 1
ATOM 789 N N . GLN A 1 96 ? 6.666 -9.544 -17.110 1.00 78.19 96 GLN A N 1
ATOM 790 C CA . GLN A 1 96 ? 6.299 -9.341 -18.508 1.00 78.19 96 GLN A CA 1
ATOM 791 C C . GLN A 1 96 ? 5.182 -8.294 -18.635 1.00 78.19 96 GLN A C 1
ATOM 793 O O . GLN A 1 96 ? 4.279 -8.254 -17.797 1.00 78.19 96 GLN A O 1
ATOM 798 N N . PRO A 1 97 ? 5.210 -7.447 -19.681 1.00 71.81 97 PRO A N 1
ATOM 799 C CA . PRO A 1 97 ? 4.100 -6.549 -19.977 1.00 71.81 97 PRO A CA 1
ATOM 800 C C . PRO A 1 97 ? 2.788 -7.327 -20.128 1.00 71.81 97 PRO A C 1
ATOM 802 O O . PRO A 1 97 ? 2.736 -8.303 -20.873 1.00 71.81 97 PRO A O 1
ATOM 805 N N . GLY A 1 98 ? 1.736 -6.880 -19.440 1.00 72.06 98 GLY A N 1
ATOM 806 C CA . GLY A 1 98 ? 0.417 -7.518 -19.488 1.00 72.06 98 GLY A CA 1
ATOM 807 C C . GLY A 1 98 ? 0.261 -8.760 -18.606 1.00 72.06 98 GLY A C 1
ATOM 808 O O . GLY A 1 98 ? -0.790 -9.391 -18.673 1.00 72.06 98 GLY A O 1
ATOM 809 N N . ALA A 1 99 ? 1.260 -9.110 -17.784 1.00 79.81 99 ALA A N 1
ATOM 810 C CA . ALA A 1 99 ? 1.063 -10.090 -16.720 1.00 79.81 99 ALA A CA 1
ATOM 811 C C . ALA A 1 99 ? -0.062 -9.634 -15.772 1.00 79.81 99 ALA A C 1
ATOM 813 O O . ALA A 1 99 ? -0.277 -8.438 -15.569 1.00 79.81 99 ALA A O 1
ATOM 814 N N . ASP A 1 100 ? -0.800 -10.592 -15.213 1.00 85.50 100 ASP A N 1
ATOM 815 C CA . ASP A 1 100 ? -1.830 -10.286 -14.225 1.00 85.50 100 ASP A CA 1
ATOM 816 C C . ASP A 1 100 ? -1.168 -9.886 -12.894 1.00 85.50 100 ASP A C 1
ATOM 818 O O . ASP A 1 100 ? -0.184 -10.495 -12.467 1.00 85.50 100 ASP A O 1
ATOM 822 N N . GLN A 1 101 ? -1.725 -8.888 -12.207 1.00 86.38 101 GLN A N 1
ATOM 823 C CA . GLN A 1 101 ? -1.283 -8.478 -10.873 1.00 86.38 101 GLN A CA 1
ATOM 824 C C . GLN A 1 101 ? -1.337 -9.625 -9.847 1.00 86.38 101 GLN A C 1
ATOM 826 O O . GLN A 1 101 ? -0.531 -9.650 -8.922 1.00 86.38 101 GLN A O 1
ATOM 831 N N . GLU A 1 102 ? -2.226 -10.604 -10.032 1.00 88.31 102 GLU A N 1
ATOM 832 C CA . GLU A 1 102 ? -2.333 -11.820 -9.215 1.00 88.31 102 GLU A CA 1
ATOM 833 C C . GLU A 1 102 ? -1.112 -12.750 -9.357 1.00 88.31 102 GLU A C 1
ATOM 835 O O . GLU A 1 102 ? -0.965 -13.705 -8.601 1.00 88.31 102 GLU A O 1
ATOM 840 N N . THR A 1 103 ? -0.207 -12.483 -10.305 1.00 87.69 103 THR A N 1
ATOM 841 C CA . THR A 1 103 ? 1.088 -13.177 -10.416 1.00 87.69 103 THR A CA 1
ATOM 842 C C . THR A 1 103 ? 2.189 -12.529 -9.564 1.00 87.69 103 THR A C 1
ATOM 844 O O . THR A 1 103 ? 3.282 -13.082 -9.441 1.00 87.69 103 THR A O 1
ATOM 847 N N . LEU A 1 104 ? 1.935 -11.356 -8.964 1.00 89.19 104 LEU A N 1
ATOM 848 C CA . LEU A 1 104 ? 2.918 -10.612 -8.174 1.00 89.19 104 LEU A CA 1
ATOM 849 C C . LEU A 1 104 ? 2.851 -10.999 -6.691 1.00 89.19 104 LEU A C 1
ATOM 851 O O . LEU A 1 104 ? 1.856 -10.685 -6.031 1.00 89.19 104 LEU A O 1
ATOM 855 N N . PRO A 1 105 ? 3.942 -11.522 -6.103 1.00 90.19 105 PRO A N 1
ATOM 856 C CA . PRO A 1 105 ? 3.954 -11.894 -4.687 1.00 90.19 105 PRO A CA 1
ATOM 857 C C . PRO A 1 105 ? 3.567 -10.740 -3.749 1.00 90.19 105 PRO A C 1
ATOM 859 O O . PRO A 1 105 ? 2.739 -10.904 -2.854 1.00 90.19 105 PRO A O 1
ATOM 862 N N . ILE A 1 106 ? 4.108 -9.538 -3.990 1.00 93.56 106 ILE A N 1
ATOM 863 C CA . ILE A 1 106 ? 3.828 -8.364 -3.150 1.00 93.56 106 ILE A CA 1
ATOM 864 C C . ILE A 1 106 ? 2.363 -7.911 -3.243 1.00 93.56 106 ILE A C 1
ATOM 866 O O . ILE A 1 106 ? 1.800 -7.431 -2.259 1.00 93.56 106 ILE A O 1
ATOM 870 N N . TYR A 1 107 ? 1.724 -8.085 -4.405 1.00 94.50 107 TYR A N 1
ATOM 871 C CA . TYR A 1 107 ? 0.312 -7.764 -4.583 1.00 94.50 107 TYR A CA 1
ATOM 872 C C . TYR A 1 107 ? -0.564 -8.762 -3.827 1.00 94.50 107 TYR A C 1
ATOM 874 O O . TYR A 1 107 ? -1.432 -8.334 -3.069 1.00 94.50 107 TYR A O 1
ATOM 882 N N . CYS A 1 108 ? -0.307 -10.067 -3.969 1.00 91.75 108 CYS A N 1
ATOM 883 C CA . CYS A 1 108 ? -1.035 -11.119 -3.256 1.00 91.75 108 CYS A CA 1
ATOM 884 C C . CYS A 1 108 ? -0.942 -10.920 -1.739 1.00 91.75 108 CYS A C 1
ATOM 886 O O . CYS A 1 108 ? -1.962 -10.918 -1.049 1.00 91.75 108 CYS A O 1
ATOM 888 N N . GLN A 1 109 ? 0.255 -10.623 -1.223 1.00 92.69 109 GLN A N 1
ATOM 889 C CA . GLN A 1 109 ? 0.455 -10.308 0.190 1.00 92.69 109 GLN A CA 1
ATOM 890 C C . GLN A 1 109 ? -0.336 -9.062 0.627 1.00 92.69 109 GLN A C 1
ATOM 892 O O . GLN A 1 109 ? -1.020 -9.091 1.653 1.00 92.69 109 GLN A O 1
ATOM 897 N N . ALA A 1 110 ? -0.285 -7.971 -0.145 1.00 95.69 110 ALA A N 1
ATOM 898 C CA . ALA A 1 110 ? -1.028 -6.745 0.158 1.00 95.69 110 ALA A CA 1
ATOM 899 C C . ALA A 1 110 ? -2.550 -6.948 0.100 1.00 95.69 110 ALA A C 1
ATOM 901 O O . ALA A 1 110 ? -3.283 -6.402 0.925 1.00 95.69 110 ALA A O 1
ATOM 902 N N . LYS A 1 111 ? -3.026 -7.752 -0.853 1.00 94.19 111 LYS A N 1
ATOM 903 C CA . LYS A 1 111 ? -4.431 -8.120 -1.033 1.00 94.19 111 LYS A CA 1
ATOM 904 C C . LYS A 1 111 ? -4.937 -8.964 0.142 1.00 94.19 111 LYS A C 1
ATOM 906 O O . LYS A 1 111 ? -5.999 -8.658 0.683 1.00 94.19 111 LYS A O 1
ATOM 911 N N . CYS A 1 112 ? -4.163 -9.955 0.587 1.00 92.00 112 CYS A N 1
ATOM 912 C CA . CYS A 1 112 ? -4.466 -10.761 1.775 1.00 92.00 112 CYS A CA 1
ATOM 913 C C . CYS A 1 112 ? -4.499 -9.925 3.046 1.00 92.00 112 CYS A C 1
ATOM 915 O O . CYS A 1 112 ? -5.465 -9.996 3.805 1.00 92.00 112 CYS A O 1
ATOM 917 N N . TYR A 1 113 ? -3.488 -9.076 3.249 1.00 94.12 113 TYR A N 1
ATOM 918 C CA . TYR A 1 113 ? -3.488 -8.119 4.349 1.00 94.12 113 TYR A CA 1
ATOM 919 C C . TYR A 1 113 ? -4.750 -7.256 4.329 1.00 94.12 113 TYR A C 1
ATOM 921 O O . TYR A 1 113 ? -5.427 -7.137 5.348 1.00 94.12 113 TYR A O 1
ATOM 929 N N . ALA A 1 114 ? -5.092 -6.688 3.168 1.00 94.00 114 ALA A N 1
ATOM 930 C CA . ALA A 1 114 ? -6.232 -5.798 3.060 1.00 94.00 114 ALA A CA 1
ATOM 931 C C . ALA A 1 114 ? -7.550 -6.494 3.400 1.00 94.00 114 ALA A C 1
ATOM 933 O O . ALA A 1 114 ? -8.389 -5.915 4.092 1.00 94.00 114 ALA A O 1
ATOM 934 N N . TRP A 1 115 ? -7.706 -7.743 2.960 1.00 92.50 115 TRP A N 1
ATOM 935 C CA . TRP A 1 115 ? -8.843 -8.585 3.311 1.00 92.50 115 TRP A CA 1
ATOM 936 C C . TRP A 1 115 ? -8.906 -8.866 4.816 1.00 92.50 115 TRP A C 1
ATOM 938 O O . TRP A 1 115 ? -9.920 -8.570 5.444 1.00 92.50 115 TRP A O 1
ATOM 948 N N . ARG A 1 116 ? -7.814 -9.352 5.425 1.00 91.06 116 ARG A N 1
ATOM 949 C CA . ARG A 1 116 ? -7.761 -9.669 6.867 1.00 91.06 116 ARG A CA 1
ATOM 950 C C . ARG A 1 116 ? -8.040 -8.445 7.732 1.00 91.06 116 ARG A C 1
ATOM 952 O O . ARG A 1 116 ? -8.750 -8.540 8.730 1.00 91.06 116 ARG A O 1
ATOM 959 N N . ALA A 1 117 ? -7.479 -7.303 7.348 1.00 91.69 117 ALA A N 1
ATOM 960 C CA . ALA A 1 117 ? -7.652 -6.035 8.037 1.00 91.69 117 ALA A CA 1
ATOM 961 C C . ALA A 1 117 ? -9.110 -5.554 7.987 1.00 91.69 117 ALA A C 1
ATOM 963 O O . ALA A 1 117 ? -9.648 -5.150 9.017 1.00 91.69 117 ALA A O 1
ATOM 964 N N . ALA A 1 118 ? -9.761 -5.642 6.822 1.00 90.00 118 ALA A N 1
ATOM 965 C CA . ALA A 1 118 ? -11.177 -5.311 6.681 1.00 90.00 118 ALA A CA 1
ATOM 966 C C . ALA A 1 118 ? -12.066 -6.266 7.484 1.00 90.00 118 ALA A C 1
ATOM 968 O O . ALA A 1 118 ? -12.870 -5.825 8.309 1.00 90.00 118 ALA A O 1
ATOM 969 N N . TRP A 1 119 ? -11.837 -7.572 7.325 1.00 89.62 119 TRP A N 1
ATOM 970 C CA . TRP A 1 119 ? -12.572 -8.616 8.027 1.00 89.62 119 TRP A CA 1
ATOM 971 C C . TRP A 1 119 ? -12.489 -8.468 9.548 1.00 89.62 119 TRP A C 1
ATOM 973 O O . TRP A 1 119 ? -13.503 -8.596 10.231 1.00 89.62 119 TRP A O 1
ATOM 983 N N . LEU A 1 120 ? -11.311 -8.155 10.102 1.00 89.12 120 LEU A N 1
ATOM 984 C CA . LEU A 1 120 ? -11.150 -7.932 11.542 1.00 89.12 120 LEU A CA 1
ATOM 985 C C . LEU A 1 120 ? -12.058 -6.803 12.044 1.00 89.12 120 LEU A C 1
ATOM 987 O O . LEU A 1 120 ? -12.722 -6.958 13.066 1.00 89.12 120 LEU A O 1
ATOM 991 N N . VAL A 1 121 ? -12.097 -5.668 11.342 1.00 88.12 121 VAL A N 1
ATOM 992 C CA . VAL A 1 121 ? -12.899 -4.518 11.780 1.00 88.12 121 VAL A CA 1
ATOM 993 C C . VAL A 1 121 ? -14.392 -4.826 11.678 1.00 88.12 121 VAL A C 1
ATOM 995 O O . VAL A 1 121 ? -15.131 -4.551 12.623 1.00 88.12 121 VAL A O 1
ATOM 998 N N . GLU A 1 122 ? -14.833 -5.422 10.569 1.00 86.88 122 GLU A N 1
ATOM 999 C CA . GLU A 1 122 ? -16.241 -5.762 10.342 1.00 86.88 122 GLU A CA 1
ATOM 1000 C C . GLU A 1 122 ? -16.749 -6.831 11.316 1.00 86.88 122 GLU A C 1
ATOM 1002 O O . GLU A 1 122 ? -17.814 -6.668 11.915 1.00 86.88 122 GLU A O 1
ATOM 1007 N N . SER A 1 123 ? -15.972 -7.898 11.525 1.00 86.94 123 SER A N 1
ATOM 1008 C CA . SER A 1 123 ? -16.343 -9.000 12.421 1.00 86.94 123 SER A CA 1
ATOM 1009 C C . SER A 1 123 ? -16.306 -8.597 13.894 1.00 86.94 123 SER A C 1
ATOM 1011 O O . SER A 1 123 ? -17.175 -9.002 14.669 1.00 86.94 123 SER A O 1
ATOM 1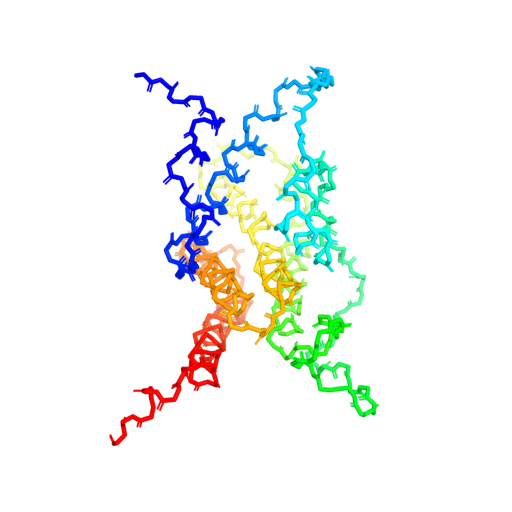013 N N . ARG A 1 124 ? -15.324 -7.782 14.306 1.00 85.81 124 ARG A N 1
ATOM 1014 C CA . ARG A 1 124 ? -15.147 -7.419 15.716 1.00 85.81 124 ARG A CA 1
ATOM 1015 C C . ARG A 1 124 ? -16.010 -6.245 16.147 1.00 85.81 124 ARG A C 1
ATOM 1017 O O . ARG A 1 124 ? -16.416 -6.186 17.310 1.00 85.81 124 ARG A O 1
ATOM 1024 N N . PHE A 1 125 ? -16.307 -5.326 15.233 1.00 86.31 125 PHE A N 1
ATOM 1025 C CA . PHE A 1 125 ? -17.091 -4.131 15.526 1.00 86.31 125 PHE A CA 1
ATOM 1026 C C . PHE A 1 125 ? -18.327 -4.018 14.623 1.00 86.31 125 PHE A C 1
ATOM 1028 O O . PHE A 1 125 ? -18.492 -3.011 13.923 1.00 86.31 125 PHE A O 1
ATOM 1035 N N . PRO A 1 126 ? -19.248 -5.003 14.672 1.00 83.19 126 PRO A N 1
ATOM 1036 C CA . PRO A 1 126 ? -20.469 -4.946 13.887 1.00 83.19 126 PRO A CA 1
ATOM 1037 C C . PRO A 1 126 ? -21.281 -3.710 14.296 1.00 83.19 126 PRO A C 1
ATOM 1039 O O . PRO A 1 126 ? -21.646 -3.516 15.460 1.00 83.19 126 PRO A O 1
ATOM 1042 N N . GLY A 1 127 ? -21.523 -2.828 13.328 1.00 83.19 127 GLY A N 1
ATOM 1043 C CA . GLY A 1 127 ? -22.251 -1.578 13.537 1.00 83.19 127 GLY A CA 1
ATOM 1044 C C . GLY A 1 127 ? -21.432 -0.415 14.101 1.00 83.19 127 GLY A C 1
ATOM 1045 O O . GLY A 1 127 ? -22.036 0.599 14.452 1.00 83.19 127 GLY A O 1
ATOM 1046 N N . LEU A 1 128 ? -20.094 -0.507 14.155 1.00 85.94 128 LEU A N 1
ATOM 1047 C CA . LEU A 1 128 ? -19.224 0.611 14.557 1.00 85.94 128 LEU A CA 1
ATOM 1048 C C . LEU A 1 128 ? -19.568 1.902 13.813 1.00 85.94 128 LEU A C 1
ATOM 1050 O O . LEU A 1 128 ? -19.637 2.962 14.423 1.00 85.94 128 LEU A O 1
ATOM 1054 N N . PHE A 1 129 ? -19.816 1.787 12.509 1.00 86.00 129 PHE A N 1
ATOM 1055 C CA . PHE A 1 129 ? -20.051 2.916 11.611 1.00 86.00 129 PHE A CA 1
ATOM 1056 C C . PHE A 1 129 ? -21.516 3.369 11.554 1.00 86.00 129 PHE A C 1
ATOM 1058 O O . PHE A 1 129 ? -21.801 4.449 11.052 1.00 86.00 129 PHE A O 1
ATOM 1065 N N . HIS A 1 130 ? -22.450 2.584 12.099 1.00 86.69 130 HIS A N 1
ATOM 1066 C CA . HIS A 1 130 ? -23.875 2.941 12.154 1.00 86.69 130 HIS A CA 1
ATOM 1067 C C . HIS A 1 130 ? -24.268 3.593 13.483 1.00 86.69 130 HIS A C 1
ATOM 1069 O O . HIS A 1 130 ? -25.360 4.142 13.617 1.00 86.69 130 HIS A O 1
ATOM 1075 N N . ARG A 1 131 ? -23.392 3.526 14.490 1.00 87.50 131 ARG A N 1
ATOM 1076 C CA . ARG A 1 131 ? -23.641 4.070 15.825 1.00 87.50 131 ARG A CA 1
ATOM 1077 C C . ARG A 1 131 ? -23.101 5.489 15.944 1.00 87.50 131 ARG A C 1
ATOM 1079 O O . ARG A 1 131 ? -21.978 5.788 15.545 1.00 87.50 131 ARG A O 1
ATOM 1086 N N . VAL A 1 132 ? -23.886 6.348 16.588 1.00 88.94 132 VAL A N 1
ATOM 1087 C CA . VAL A 1 132 ? -23.461 7.695 16.980 1.00 88.94 132 VAL A CA 1
ATOM 1088 C C . VAL A 1 132 ? -22.997 7.653 18.432 1.00 88.94 132 VAL A C 1
ATOM 1090 O O . VAL A 1 132 ? -23.800 7.535 19.360 1.00 88.94 132 VAL A O 1
ATOM 1093 N N . TYR A 1 133 ? -21.687 7.742 18.653 1.00 88.12 133 TYR A N 1
ATOM 1094 C CA . TYR A 1 133 ? -21.121 7.718 20.001 1.00 88.12 133 TYR A CA 1
ATOM 1095 C C . TYR A 1 133 ? -21.044 9.120 20.620 1.00 88.12 133 TYR A C 1
ATOM 1097 O O . TYR A 1 133 ? -20.512 10.054 20.022 1.00 88.12 133 TYR A O 1
ATOM 1105 N N . ARG A 1 134 ? -21.497 9.260 21.874 1.00 88.50 134 ARG A N 1
ATOM 1106 C CA . ARG A 1 134 ? -21.392 10.523 22.636 1.00 88.50 134 ARG A CA 1
ATOM 1107 C C . ARG A 1 134 ? -19.980 10.784 23.176 1.00 88.50 134 ARG A C 1
ATOM 1109 O O . ARG A 1 134 ? -19.527 11.921 23.227 1.00 88.50 134 ARG A O 1
ATOM 1116 N N . SER A 1 135 ? -19.274 9.724 23.570 1.00 92.50 135 SER A N 1
ATOM 1117 C CA . SER A 1 135 ? -17.947 9.810 24.193 1.00 92.50 135 SER A CA 1
ATOM 1118 C C . SER A 1 135 ? -16.854 10.198 23.178 1.00 92.50 135 SER A C 1
ATOM 1120 O O . SER A 1 135 ? -16.732 9.530 22.145 1.00 92.50 135 SER A O 1
ATOM 1122 N N . PRO A 1 136 ? -15.990 11.193 23.478 1.00 89.25 136 PRO A N 1
ATOM 1123 C CA . PRO A 1 136 ? -14.879 11.582 22.603 1.00 89.25 136 PRO A CA 1
ATOM 1124 C C . PRO A 1 136 ? -13.926 10.428 22.264 1.00 89.25 136 PRO A C 1
ATOM 1126 O O . PRO A 1 136 ? -13.508 10.293 21.116 1.00 89.25 136 PRO A O 1
ATOM 1129 N N . SER A 1 137 ? -13.639 9.553 23.235 1.00 88.19 137 SER A N 1
ATOM 1130 C CA . SER A 1 137 ? -12.795 8.366 23.035 1.00 88.19 137 SER A CA 1
ATOM 1131 C C . SER A 1 137 ? -13.377 7.415 21.985 1.00 88.19 137 SER A C 1
ATOM 1133 O O . SER A 1 137 ? -12.645 6.911 21.136 1.00 88.19 137 SER A O 1
ATOM 1135 N N . HIS A 1 138 ? -14.694 7.194 22.009 1.00 89.12 138 HIS A N 1
ATOM 1136 C CA . HIS A 1 138 ? -15.361 6.318 21.047 1.00 89.12 138 HIS A CA 1
ATOM 1137 C C . HIS A 1 138 ? -15.403 6.931 19.646 1.00 89.12 138 HIS A C 1
ATOM 1139 O O . HIS A 1 138 ? -15.121 6.229 18.683 1.00 89.12 138 HIS A O 1
ATOM 1145 N N . ARG A 1 139 ? -15.675 8.239 19.528 1.00 90.06 139 ARG A N 1
ATOM 1146 C CA . ARG A 1 139 ? -15.630 8.941 18.232 1.00 90.06 139 ARG A CA 1
ATOM 1147 C C . ARG A 1 139 ? -14.232 8.927 17.618 1.00 90.06 139 ARG A C 1
ATOM 1149 O O . ARG A 1 139 ? -14.091 8.724 16.419 1.00 90.06 139 ARG A O 1
ATOM 1156 N N . SER A 1 140 ? -13.199 9.115 18.442 1.00 89.69 140 SER A N 1
ATOM 1157 C CA . SER A 1 140 ? -11.804 9.023 17.997 1.00 89.69 140 SER A CA 1
ATOM 1158 C C . SER A 1 140 ? -11.478 7.621 17.472 1.00 89.69 140 SER A C 1
ATOM 1160 O O . SER A 1 140 ? -10.917 7.484 16.388 1.00 89.69 140 SER A O 1
ATOM 1162 N N . PHE A 1 141 ? -11.907 6.579 18.191 1.00 90.25 141 PHE A N 1
ATOM 1163 C CA . PHE A 1 141 ? -11.751 5.190 17.759 1.00 90.25 141 PHE A CA 1
ATOM 1164 C C . PHE A 1 141 ? -12.514 4.884 16.460 1.00 90.25 141 PHE A C 1
ATOM 1166 O O . PHE A 1 141 ? -11.926 4.334 15.533 1.00 90.25 141 PHE A O 1
ATOM 1173 N N . GLN A 1 142 ? -13.783 5.290 16.361 1.00 90.25 142 GLN A N 1
ATOM 1174 C CA . GLN A 1 142 ? -14.598 5.141 15.152 1.00 90.25 142 GLN A CA 1
ATOM 1175 C C . GLN A 1 142 ? -13.914 5.799 13.948 1.00 90.25 142 GLN A C 1
ATOM 1177 O O . GLN A 1 142 ? -13.651 5.128 12.957 1.00 90.25 142 GLN A O 1
ATOM 1182 N N . LYS A 1 143 ? -13.505 7.068 14.074 1.00 90.88 143 LYS A N 1
ATOM 1183 C CA . LYS A 1 143 ? -12.782 7.796 13.020 1.00 90.88 143 LYS A CA 1
ATOM 1184 C C . LYS A 1 143 ? -11.450 7.133 12.655 1.00 90.88 143 LYS A C 1
ATOM 1186 O O . LYS A 1 143 ? -11.054 7.146 11.492 1.00 90.88 143 LYS A O 1
ATOM 1191 N N . ALA A 1 144 ? -10.733 6.568 13.628 1.00 90.69 144 ALA A N 1
ATOM 1192 C CA . ALA A 1 144 ? -9.500 5.829 13.369 1.00 90.69 144 ALA A CA 1
ATOM 1193 C C . ALA A 1 144 ? -9.766 4.573 12.526 1.00 90.69 144 ALA A C 1
ATOM 1195 O O . ALA A 1 144 ? -9.056 4.358 11.550 1.00 90.69 144 ALA A O 1
ATOM 1196 N N . MET A 1 145 ? -10.805 3.797 12.845 1.00 91.31 145 MET A N 1
ATOM 1197 C CA . MET A 1 145 ? -11.203 2.613 12.071 1.00 91.31 145 MET A CA 1
ATOM 1198 C C . MET A 1 145 ? -11.765 2.966 10.692 1.00 91.31 145 MET A C 1
ATOM 1200 O O . MET A 1 145 ? -11.441 2.285 9.727 1.00 91.31 145 MET A O 1
ATOM 1204 N N . GLU A 1 146 ? -12.518 4.059 10.561 1.00 90.69 146 GLU A N 1
ATOM 1205 C CA . GLU A 1 146 ? -12.963 4.571 9.255 1.00 90.69 146 GLU A CA 1
ATOM 1206 C C . GLU A 1 146 ? -11.771 4.937 8.368 1.00 90.69 146 GLU A C 1
ATOM 1208 O O . GLU A 1 146 ? -11.704 4.539 7.208 1.00 90.69 146 GLU A O 1
ATOM 1213 N N . ASN A 1 147 ? -10.796 5.671 8.915 1.00 91.56 147 ASN A N 1
ATOM 1214 C CA . ASN A 1 147 ? -9.578 6.006 8.182 1.00 91.56 147 ASN A CA 1
ATOM 1215 C C . ASN A 1 147 ? -8.767 4.750 7.841 1.00 91.56 147 ASN A C 1
ATOM 1217 O O . ASN A 1 147 ? -8.262 4.649 6.728 1.00 91.56 147 ASN A O 1
ATOM 1221 N N . PHE A 1 148 ? -8.672 3.797 8.771 1.00 91.81 148 PHE A N 1
ATOM 1222 C CA . PHE A 1 148 ? -7.979 2.530 8.560 1.00 91.81 148 PHE A CA 1
ATOM 1223 C C . PHE A 1 148 ? -8.596 1.757 7.390 1.00 91.81 148 PHE A C 1
ATOM 1225 O O . PHE A 1 148 ? -7.898 1.453 6.428 1.00 91.81 148 PHE A O 1
ATOM 1232 N N . LEU A 1 149 ? -9.912 1.525 7.410 1.00 91.00 149 LEU A N 1
ATOM 1233 C CA . LEU A 1 149 ? -10.622 0.826 6.335 1.00 91.00 149 LEU A CA 1
ATOM 1234 C C . LEU A 1 149 ? -10.602 1.574 5.006 1.00 91.00 149 LEU A C 1
ATOM 1236 O O . LEU A 1 149 ? -10.602 0.945 3.953 1.00 91.00 149 LEU A O 1
ATOM 1240 N N . ARG A 1 150 ? -10.564 2.908 5.034 1.00 90.88 150 ARG A N 1
ATOM 1241 C CA . ARG A 1 150 ? -10.418 3.7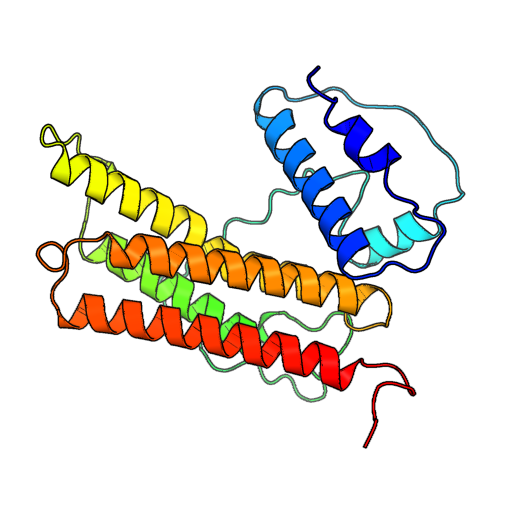05 3.815 1.00 90.88 150 ARG A CA 1
ATOM 1242 C C . ARG A 1 150 ? -9.039 3.531 3.179 1.00 90.88 150 ARG A C 1
ATOM 1244 O O . ARG A 1 150 ? -8.956 3.481 1.960 1.00 90.88 150 ARG A O 1
ATOM 1251 N N . GLU A 1 151 ? -7.978 3.475 3.982 1.00 93.31 151 GLU A N 1
ATOM 1252 C CA . GLU A 1 151 ? -6.589 3.457 3.498 1.00 93.31 151 GLU A CA 1
ATOM 1253 C C . GLU A 1 151 ? -6.061 2.047 3.205 1.00 93.31 151 GLU A C 1
ATOM 1255 O O . GLU A 1 151 ? -5.220 1.874 2.328 1.00 93.31 151 GLU A O 1
ATOM 1260 N N . VAL A 1 152 ? -6.558 1.019 3.893 1.00 94.00 152 VAL A N 1
ATOM 1261 C CA . VAL A 1 152 ? -6.136 -0.376 3.693 1.00 94.00 152 VAL A CA 1
ATOM 1262 C C . VAL A 1 152 ? -6.198 -0.832 2.217 1.00 94.00 152 VAL A C 1
ATOM 1264 O O . VAL A 1 152 ? -5.192 -1.359 1.732 1.00 94.00 152 VAL A O 1
ATOM 1267 N N . PRO A 1 153 ? -7.297 -0.615 1.463 1.00 93.31 153 PRO A N 1
ATOM 1268 C CA . PRO A 1 153 ? -7.369 -1.005 0.056 1.00 93.31 153 PRO A CA 1
ATOM 1269 C C . PRO A 1 153 ? -6.451 -0.194 -0.869 1.00 93.31 153 PRO A C 1
ATOM 1271 O O . PRO A 1 153 ? -6.206 -0.610 -2.005 1.00 93.31 153 PRO A O 1
ATOM 1274 N N . ASP A 1 154 ? -5.945 0.960 -0.424 1.00 93.75 154 ASP A N 1
ATOM 1275 C CA . ASP A 1 154 ? -5.068 1.794 -1.246 1.00 93.75 154 ASP A CA 1
ATOM 1276 C C . ASP A 1 154 ? -3.712 1.113 -1.463 1.00 93.75 154 ASP A C 1
ATOM 1278 O O . ASP A 1 154 ? -3.131 1.262 -2.536 1.00 93.75 154 ASP A O 1
ATOM 1282 N N . VAL A 1 155 ? -3.230 0.305 -0.510 1.00 96.00 155 VAL A N 1
ATOM 1283 C CA . VAL A 1 155 ? -1.940 -0.396 -0.631 1.00 96.00 155 VAL A CA 1
ATOM 1284 C C . VAL A 1 155 ? -1.911 -1.344 -1.843 1.00 96.00 155 VAL A C 1
ATOM 1286 O O . VAL A 1 155 ? -1.110 -1.101 -2.752 1.00 96.00 155 VAL A O 1
ATOM 1289 N N . PRO A 1 156 ? -2.783 -2.373 -1.951 1.00 95.31 156 PRO A N 1
ATOM 1290 C CA . PRO A 1 156 ? -2.809 -3.237 -3.133 1.00 95.31 156 PRO A CA 1
ATOM 1291 C C . PRO A 1 156 ? -3.173 -2.477 -4.414 1.00 95.31 156 PRO A C 1
ATOM 1293 O O . PRO A 1 156 ? -2.655 -2.800 -5.482 1.00 95.31 156 PRO A O 1
ATOM 1296 N N . ARG A 1 157 ? -4.006 -1.428 -4.337 1.00 93.00 157 ARG A N 1
ATOM 1297 C CA . ARG A 1 157 ? -4.363 -0.615 -5.510 1.00 93.00 157 ARG A CA 1
ATOM 1298 C C . ARG A 1 157 ? -3.159 0.121 -6.095 1.00 93.00 157 ARG A C 1
ATOM 1300 O O . ARG A 1 157 ? -3.022 0.172 -7.316 1.00 93.00 157 ARG A O 1
ATOM 1307 N N . GLN A 1 158 ? -2.302 0.696 -5.254 1.00 94.75 158 GLN A N 1
ATOM 1308 C CA . GLN A 1 158 ? -1.092 1.377 -5.713 1.00 94.75 158 GLN A CA 1
ATOM 1309 C C . GLN A 1 158 ? -0.108 0.378 -6.330 1.00 94.75 158 GLN A C 1
ATOM 1311 O O . GLN A 1 158 ? 0.408 0.646 -7.410 1.00 94.75 158 GLN A O 1
ATOM 1316 N N . ILE A 1 159 ? 0.079 -0.798 -5.721 1.00 94.69 159 ILE A N 1
ATOM 1317 C CA . ILE A 1 159 ? 0.919 -1.871 -6.285 1.00 94.69 159 ILE A CA 1
ATOM 1318 C C . ILE A 1 159 ? 0.413 -2.278 -7.676 1.00 94.69 159 ILE A C 1
ATOM 1320 O O . ILE A 1 159 ? 1.181 -2.284 -8.634 1.00 94.69 159 ILE A O 1
ATOM 1324 N N . ALA A 1 160 ? -0.887 -2.547 -7.813 1.00 90.81 160 ALA A N 1
ATOM 1325 C CA . ALA A 1 160 ? -1.522 -2.874 -9.089 1.00 90.81 160 ALA A CA 1
ATOM 1326 C C . ALA A 1 160 ? -1.365 -1.761 -10.137 1.00 90.81 160 ALA A C 1
ATOM 1328 O O . ALA A 1 160 ? -1.037 -2.012 -11.296 1.00 90.81 160 ALA A O 1
ATOM 1329 N N . ALA A 1 161 ? -1.586 -0.504 -9.742 1.00 88.62 161 ALA A N 1
ATOM 1330 C CA . ALA A 1 161 ? -1.400 0.644 -10.624 1.00 88.62 161 ALA A CA 1
ATOM 1331 C C . ALA A 1 161 ? 0.058 0.782 -11.082 1.00 88.62 161 ALA A C 1
ATOM 1333 O O . ALA A 1 161 ? 0.290 1.057 -12.255 1.00 88.62 161 ALA A O 1
ATOM 1334 N N . GLY A 1 162 ? 1.018 0.554 -10.183 1.00 91.06 162 GLY A N 1
ATOM 1335 C CA . GLY A 1 162 ? 2.440 0.524 -10.505 1.00 91.06 162 GLY A CA 1
ATOM 1336 C C . GLY A 1 162 ? 2.781 -0.591 -11.482 1.00 91.06 162 GLY A C 1
ATOM 1337 O O . GLY A 1 162 ? 3.414 -0.338 -12.501 1.00 91.06 162 GLY A O 1
ATOM 1338 N N . HIS A 1 163 ? 2.295 -1.803 -11.227 1.00 89.25 163 HIS A N 1
ATOM 1339 C CA . HIS A 1 163 ? 2.502 -2.943 -12.112 1.00 89.25 163 HIS A CA 1
ATOM 1340 C C . HIS A 1 163 ? 1.985 -2.699 -13.534 1.00 89.25 163 HIS A C 1
ATOM 1342 O O . HIS A 1 163 ? 2.680 -3.009 -14.500 1.00 89.25 163 HIS A O 1
ATOM 1348 N N . ARG A 1 164 ? 0.810 -2.071 -13.674 1.00 85.88 164 ARG A N 1
ATOM 1349 C CA . ARG A 1 164 ? 0.236 -1.724 -14.983 1.00 85.88 164 ARG A CA 1
ATOM 1350 C C . ARG A 1 164 ? 1.082 -0.748 -15.795 1.00 85.88 164 ARG A C 1
ATOM 1352 O O . ARG A 1 164 ? 0.938 -0.741 -17.006 1.00 85.88 164 ARG A O 1
ATOM 1359 N N . LEU A 1 165 ? 1.962 0.038 -15.171 1.00 85.12 165 LEU A N 1
ATOM 1360 C CA . LEU A 1 165 ? 2.916 0.893 -15.893 1.00 85.12 165 LEU A CA 1
ATOM 1361 C C . LEU A 1 165 ? 4.037 0.086 -16.560 1.00 85.12 165 LEU A C 1
ATOM 1363 O O . LEU A 1 165 ? 4.739 0.617 -17.412 1.00 85.12 165 LEU A O 1
ATOM 1367 N N . GLY A 1 166 ? 4.208 -1.180 -16.177 1.00 84.44 166 GLY A N 1
ATOM 1368 C CA . GLY A 1 166 ? 5.220 -2.068 -16.723 1.00 84.44 166 GLY A CA 1
ATOM 1369 C C . GLY A 1 166 ? 6.596 -1.928 -16.071 1.00 84.44 166 GLY A C 1
ATOM 1370 O O . GLY A 1 166 ? 6.782 -1.327 -15.009 1.00 84.44 166 GLY A O 1
ATOM 1371 N N . TYR A 1 167 ? 7.569 -2.559 -16.726 1.00 86.25 167 TYR A N 1
ATOM 1372 C CA . TYR A 1 167 ? 8.941 -2.737 -16.243 1.00 86.25 167 TYR A CA 1
ATOM 1373 C C . TYR A 1 167 ? 9.995 -2.289 -17.263 1.00 86.25 167 TYR A C 1
ATOM 1375 O O . TYR A 1 167 ? 11.180 -2.578 -17.109 1.00 86.25 167 TYR A O 1
ATOM 1383 N N . ASP A 1 168 ? 9.576 -1.605 -18.328 1.00 83.50 168 ASP A N 1
ATOM 1384 C CA . ASP A 1 168 ? 10.505 -0.926 -19.224 1.00 83.50 168 ASP A CA 1
ATOM 1385 C C . ASP A 1 168 ? 11.166 0.274 -18.508 1.00 83.50 168 ASP A C 1
ATOM 1387 O O . ASP A 1 168 ? 10.666 0.728 -17.473 1.00 83.50 168 ASP A O 1
ATOM 1391 N N . PRO A 1 169 ? 12.281 0.819 -19.034 1.00 80.44 169 PRO A N 1
ATOM 1392 C CA . PRO A 1 169 ? 13.025 1.895 -18.374 1.00 80.44 169 PRO A CA 1
ATOM 1393 C C . PRO A 1 169 ? 12.213 3.156 -18.033 1.00 80.44 169 PRO A C 1
ATOM 1395 O O . PRO A 1 169 ? 12.605 3.898 -17.128 1.00 80.44 169 PRO A O 1
ATOM 1398 N N . HIS A 1 170 ? 11.097 3.413 -18.724 1.00 77.12 170 HIS A N 1
ATOM 1399 C CA . HIS A 1 170 ? 10.218 4.548 -18.444 1.00 77.12 170 HIS A CA 1
ATOM 1400 C C . HIS A 1 170 ? 9.132 4.177 -17.427 1.00 77.12 170 HIS A C 1
ATOM 1402 O O . HIS A 1 170 ? 8.935 4.909 -16.451 1.00 77.12 170 HIS A O 1
ATOM 1408 N N . GLY A 1 171 ? 8.467 3.035 -17.624 1.00 84.12 171 GLY A N 1
ATOM 1409 C CA . GLY A 1 171 ? 7.392 2.539 -16.764 1.00 84.12 171 GLY A CA 1
ATOM 1410 C C . GLY A 1 171 ? 7.852 2.148 -15.359 1.00 84.12 171 GLY A C 1
ATOM 1411 O O . GLY A 1 171 ? 7.189 2.477 -14.372 1.00 84.12 171 GLY A O 1
ATOM 1412 N N . VAL A 1 172 ? 9.039 1.540 -15.234 1.00 88.38 172 VAL A N 1
ATOM 1413 C CA . VAL A 1 172 ? 9.548 1.022 -13.953 1.00 88.38 172 VAL A CA 1
ATOM 1414 C C . VAL A 1 172 ? 9.717 2.113 -12.896 1.00 88.38 172 VAL A C 1
ATOM 1416 O O . VAL A 1 172 ? 9.439 1.886 -11.721 1.00 88.38 172 VAL A O 1
ATOM 1419 N N . LYS A 1 173 ? 10.117 3.325 -13.293 1.00 90.75 173 LYS A N 1
ATOM 1420 C CA . LYS A 1 173 ? 10.264 4.451 -12.360 1.00 90.75 173 LYS A CA 1
ATOM 1421 C C . LYS A 1 173 ? 8.906 4.898 -11.822 1.00 90.75 173 LYS A C 1
ATOM 1423 O O . LYS A 1 173 ? 8.781 5.156 -10.629 1.00 90.75 173 LYS A O 1
ATOM 1428 N N . GLY A 1 174 ? 7.876 4.913 -12.667 1.00 90.44 174 GLY A N 1
ATOM 1429 C CA . GLY A 1 174 ? 6.499 5.156 -12.239 1.00 90.44 174 GLY A CA 1
ATOM 1430 C C . GLY A 1 174 ? 5.968 4.043 -11.332 1.00 90.44 174 GLY A C 1
ATOM 1431 O O . GLY A 1 174 ? 5.307 4.326 -10.332 1.00 90.44 174 GLY A O 1
ATOM 1432 N N . ASN A 1 175 ? 6.319 2.786 -11.619 1.00 92.75 175 ASN A N 1
ATOM 1433 C CA . ASN A 1 175 ? 5.998 1.642 -10.767 1.00 92.75 175 ASN A CA 1
ATOM 1434 C C . ASN A 1 175 ? 6.624 1.779 -9.368 1.00 92.75 175 ASN A C 1
ATOM 1436 O O . ASN A 1 175 ? 5.923 1.672 -8.361 1.00 92.75 175 ASN A O 1
ATOM 1440 N N . ILE A 1 176 ? 7.917 2.114 -9.295 1.00 95.12 176 ILE A N 1
ATOM 1441 C CA . ILE A 1 176 ? 8.617 2.374 -8.029 1.00 95.12 176 ILE A CA 1
ATOM 1442 C C . ILE A 1 176 ? 7.911 3.477 -7.237 1.00 95.12 176 ILE A C 1
ATOM 1444 O O . ILE A 1 176 ? 7.672 3.319 -6.042 1.00 95.12 176 ILE A O 1
ATOM 1448 N N . VAL A 1 177 ? 7.525 4.573 -7.890 1.00 96.31 177 VAL A N 1
ATOM 1449 C CA . VAL A 1 177 ? 6.811 5.680 -7.240 1.00 96.31 177 VAL A CA 1
ATOM 1450 C C . VAL A 1 177 ? 5.454 5.232 -6.685 1.00 96.31 177 VAL A C 1
ATOM 1452 O O . VAL A 1 177 ? 5.119 5.544 -5.543 1.00 96.31 177 VAL A O 1
ATOM 1455 N N . ARG A 1 178 ? 4.688 4.430 -7.431 1.00 96.25 178 ARG A N 1
ATOM 1456 C CA . ARG A 1 178 ? 3.436 3.838 -6.932 1.00 96.25 178 ARG A CA 1
ATOM 1457 C C . ARG A 1 178 ? 3.679 2.919 -5.730 1.00 96.25 178 ARG A C 1
ATOM 1459 O O . ARG A 1 178 ? 2.965 3.026 -4.736 1.00 96.25 178 ARG A O 1
ATOM 1466 N N . CYS A 1 179 ? 4.717 2.085 -5.766 1.00 97.06 179 CYS A N 1
ATOM 1467 C CA . CYS A 1 179 ? 5.106 1.248 -4.627 1.00 97.06 179 CYS A CA 1
ATOM 1468 C C . CYS A 1 179 ? 5.527 2.088 -3.409 1.00 97.06 179 CYS A C 1
ATOM 1470 O O . CYS A 1 179 ? 5.161 1.759 -2.284 1.00 97.06 179 CYS A O 1
ATOM 1472 N N . ARG A 1 180 ? 6.219 3.218 -3.610 1.00 97.94 180 ARG A N 1
ATOM 1473 C CA . ARG A 1 180 ? 6.550 4.167 -2.534 1.00 97.94 180 ARG A CA 1
ATOM 1474 C C . ARG A 1 180 ? 5.305 4.792 -1.908 1.00 97.94 180 ARG A C 1
ATOM 1476 O O . ARG A 1 180 ? 5.205 4.840 -0.690 1.00 97.94 180 ARG A O 1
ATOM 1483 N N . ARG A 1 181 ? 4.316 5.186 -2.710 1.00 97.75 181 ARG A N 1
ATOM 1484 C CA . ARG A 1 181 ? 3.015 5.659 -2.199 1.00 97.75 181 ARG A CA 1
ATOM 1485 C C . ARG A 1 181 ? 2.261 4.565 -1.435 1.00 97.75 181 ARG A C 1
ATOM 1487 O O . ARG A 1 181 ? 1.582 4.849 -0.445 1.00 97.75 181 ARG A O 1
ATOM 1494 N N . ALA A 1 182 ? 2.386 3.307 -1.862 1.00 97.62 182 ALA A N 1
ATOM 1495 C CA . ALA A 1 182 ? 1.871 2.154 -1.123 1.00 97.62 182 ALA A CA 1
ATOM 1496 C C . ALA A 1 182 ? 2.569 2.011 0.244 1.00 97.62 182 ALA A C 1
ATOM 1498 O O . ALA A 1 182 ? 1.898 1.812 1.255 1.00 97.62 182 ALA A O 1
ATOM 1499 N N . LEU A 1 183 ? 3.894 2.193 0.291 1.00 98.06 183 LEU A N 1
ATOM 1500 C CA . LEU A 1 183 ? 4.688 2.192 1.522 1.00 98.06 183 LEU A CA 1
ATOM 1501 C C . LEU A 1 183 ? 4.296 3.338 2.466 1.00 98.06 183 LEU A C 1
ATOM 1503 O O . LEU A 1 183 ? 4.034 3.089 3.637 1.00 98.06 183 LEU A O 1
ATOM 1507 N N . GLU A 1 184 ? 4.147 4.563 1.961 1.00 97.69 184 GLU A N 1
ATOM 1508 C CA . GLU A 1 184 ? 3.665 5.706 2.752 1.00 97.69 184 GLU A CA 1
ATOM 1509 C C . GLU A 1 184 ? 2.263 5.460 3.325 1.00 97.69 184 GLU A C 1
ATOM 1511 O O . GLU A 1 184 ? 1.930 5.906 4.424 1.00 97.69 184 GLU A O 1
ATOM 1516 N N . THR A 1 185 ? 1.421 4.736 2.585 1.00 97.12 185 THR A N 1
ATOM 1517 C CA . THR A 1 185 ? 0.111 4.297 3.072 1.00 97.12 185 THR A CA 1
ATOM 1518 C C . THR A 1 185 ? 0.264 3.271 4.192 1.00 97.12 185 THR A C 1
ATOM 1520 O O . THR A 1 185 ? -0.363 3.424 5.237 1.00 97.12 185 THR A O 1
ATOM 1523 N N . ALA A 1 186 ? 1.142 2.277 4.039 1.00 96.94 186 ALA A N 1
ATOM 1524 C CA . ALA A 1 186 ? 1.447 1.324 5.104 1.00 96.94 186 ALA A CA 1
ATOM 1525 C C . ALA A 1 186 ? 1.986 2.022 6.371 1.00 96.94 186 ALA A C 1
ATOM 1527 O O . ALA A 1 186 ? 1.553 1.695 7.475 1.00 96.94 186 ALA A O 1
ATOM 1528 N N . ASP A 1 187 ? 2.840 3.040 6.229 1.00 96.94 187 ASP A N 1
ATOM 1529 C CA . ASP A 1 187 ? 3.328 3.861 7.346 1.00 96.94 187 ASP A CA 1
ATOM 1530 C C . ASP A 1 187 ? 2.188 4.596 8.069 1.00 96.94 187 ASP A C 1
ATOM 1532 O O . ASP A 1 187 ? 2.122 4.604 9.304 1.00 96.94 187 ASP A O 1
ATOM 1536 N N . ARG A 1 188 ? 1.233 5.171 7.326 1.00 96.06 188 ARG A N 1
ATOM 1537 C CA . ARG A 1 188 ? 0.036 5.783 7.926 1.00 96.06 188 ARG A CA 1
ATOM 1538 C C . ARG A 1 188 ? -0.829 4.761 8.652 1.00 96.06 188 ARG A C 1
ATOM 1540 O O . ARG A 1 188 ? -1.321 5.073 9.736 1.00 96.06 188 ARG A O 1
ATOM 1547 N N . LEU A 1 189 ? -0.978 3.547 8.119 1.00 95.62 189 LEU A N 1
ATOM 1548 C CA . LEU A 1 189 ? -1.709 2.462 8.782 1.00 95.62 189 LEU A CA 1
ATOM 1549 C C . LEU A 1 189 ? -1.051 2.074 10.114 1.00 95.62 189 LEU A C 1
ATOM 1551 O O . LEU A 1 189 ? -1.758 1.968 11.117 1.00 95.62 189 LEU A O 1
ATOM 1555 N N . VAL A 1 190 ? 0.284 1.973 10.171 1.00 93.69 190 VAL A N 1
ATOM 1556 C CA . VAL A 1 190 ? 1.028 1.799 11.437 1.00 93.69 190 VAL A CA 1
ATOM 1557 C C . VAL A 1 190 ? 0.717 2.944 12.407 1.00 93.69 190 VAL A C 1
ATOM 1559 O O . VAL A 1 190 ? 0.408 2.709 13.576 1.00 93.69 190 VAL A O 1
ATOM 1562 N N . GLY A 1 191 ? 0.733 4.189 11.923 1.00 92.44 191 GLY A N 1
ATOM 1563 C CA . GLY A 1 191 ? 0.398 5.373 12.719 1.00 92.44 191 GLY A CA 1
ATOM 1564 C C . GLY A 1 191 ? -1.068 5.444 13.172 1.00 92.44 191 GLY A C 1
ATOM 1565 O O . GLY A 1 191 ? -1.385 6.075 14.182 1.00 92.44 191 GLY A O 1
ATOM 1566 N N . ILE A 1 192 ? -2.002 4.830 12.445 1.00 91.81 192 ILE A N 1
ATOM 1567 C CA . ILE A 1 192 ? -3.391 4.677 12.891 1.00 91.81 192 ILE A CA 1
ATOM 1568 C C . ILE A 1 192 ? -3.451 3.628 13.998 1.00 91.81 192 ILE A C 1
ATOM 1570 O O . ILE A 1 192 ? -3.965 3.937 15.072 1.00 91.81 192 ILE A O 1
ATOM 1574 N N . LEU A 1 193 ? -2.885 2.438 13.776 1.00 89.94 193 LEU A N 1
ATOM 1575 C CA . LEU A 1 193 ? -2.905 1.342 14.747 1.00 89.94 193 LEU A CA 1
ATOM 1576 C C . LEU A 1 193 ? -2.238 1.726 16.073 1.00 89.94 193 LEU A C 1
ATOM 1578 O O . LEU A 1 193 ? -2.768 1.388 17.126 1.00 89.94 193 LEU A O 1
ATOM 1582 N N . SER A 1 194 ? -1.158 2.512 16.050 1.00 88.88 194 SER A N 1
ATOM 1583 C CA . SER A 1 194 ? -0.463 2.950 17.271 1.00 88.88 194 SER A CA 1
ATOM 1584 C C . SER A 1 194 ? -1.317 3.848 18.173 1.00 88.88 194 SER A C 1
ATOM 1586 O O . SER A 1 194 ? -1.082 3.926 19.378 1.00 88.88 194 SER A O 1
ATOM 1588 N N . ARG A 1 195 ? -2.333 4.511 17.606 1.00 86.00 195 ARG A N 1
ATOM 1589 C CA . ARG A 1 195 ? -3.293 5.356 18.333 1.00 86.00 195 ARG A CA 1
ATOM 1590 C C . ARG A 1 195 ? -4.526 4.587 18.801 1.00 86.00 195 ARG A C 1
ATOM 1592 O O . ARG A 1 195 ? -5.318 5.116 19.583 1.00 86.00 195 ARG A O 1
ATOM 1599 N N . VAL A 1 196 ? -4.716 3.354 18.335 1.00 83.19 196 VAL A N 1
ATOM 1600 C CA . VAL A 1 196 ? -5.835 2.516 18.755 1.00 83.19 196 VAL A CA 1
ATOM 1601 C C . VAL A 1 196 ? -5.533 1.941 20.132 1.00 83.19 196 VAL A C 1
ATOM 1603 O O . VAL A 1 196 ? -4.538 1.256 20.351 1.00 83.19 196 VAL A O 1
ATOM 1606 N N . SER A 1 197 ? -6.415 2.214 21.092 1.00 75.75 197 SER A N 1
ATOM 1607 C CA . SER A 1 197 ? -6.256 1.674 22.439 1.00 75.75 197 SER A CA 1
ATOM 1608 C C . SER A 1 197 ? -6.335 0.146 22.424 1.00 75.75 197 SER A C 1
ATOM 1610 O O . SER A 1 197 ? -7.351 -0.418 22.014 1.00 75.75 197 SER A O 1
ATOM 1612 N N . ARG A 1 198 ? -5.326 -0.516 23.005 1.00 74.06 198 ARG A N 1
ATOM 1613 C CA . ARG A 1 198 ? -5.318 -1.970 23.268 1.00 74.06 198 ARG A CA 1
ATOM 1614 C C . ARG A 1 198 ? -6.479 -2.455 24.147 1.00 74.06 198 ARG A C 1
ATOM 1616 O O . ARG A 1 198 ? -6.694 -3.645 24.269 1.00 74.06 198 ARG A O 1
ATOM 1623 N N . ARG A 1 199 ? -7.252 -1.555 24.769 1.00 75.75 199 ARG A N 1
ATOM 1624 C CA . ARG A 1 199 ? -8.487 -1.923 25.488 1.00 75.75 199 ARG A CA 1
ATOM 1625 C C . ARG A 1 199 ? -9.671 -2.180 24.550 1.00 75.75 199 ARG A C 1
ATOM 1627 O O . ARG A 1 199 ? -10.676 -2.728 24.983 1.00 75.75 199 ARG A O 1
ATOM 1634 N N . ARG A 1 200 ? -9.594 -1.724 23.294 1.00 79.62 200 ARG A N 1
ATOM 1635 C CA . ARG A 1 200 ? -10.667 -1.845 22.291 1.00 79.62 200 ARG A CA 1
ATOM 1636 C C . ARG A 1 200 ? -10.521 -3.086 21.415 1.00 79.62 200 ARG A C 1
ATOM 1638 O O . ARG A 1 200 ? -11.525 -3.567 20.911 1.00 79.62 200 ARG A O 1
ATOM 1645 N N . LEU A 1 201 ? -9.298 -3.588 21.264 1.00 78.62 201 LEU A N 1
ATOM 1646 C CA . LEU A 1 201 ? -8.958 -4.806 20.531 1.00 78.62 201 LEU A CA 1
ATOM 1647 C C . LEU A 1 201 ? -8.311 -5.801 21.498 1.00 78.62 201 LEU A C 1
ATOM 1649 O O . LEU A 1 201 ? -7.374 -5.405 22.189 1.00 78.62 201 LEU A O 1
ATOM 1653 N N . PRO A 1 202 ? -8.755 -7.068 21.548 1.00 83.62 202 PRO A N 1
ATOM 1654 C CA . PRO A 1 202 ? -8.014 -8.131 22.218 1.00 83.62 202 PRO A CA 1
ATOM 1655 C C . PRO A 1 202 ? -6.534 -8.117 21.819 1.00 83.62 202 PRO A C 1
ATOM 1657 O O . PRO A 1 202 ? -6.209 -7.937 20.644 1.00 83.62 202 PRO A O 1
ATOM 1660 N N . THR A 1 203 ? -5.640 -8.338 22.785 1.00 85.50 203 THR A N 1
ATOM 1661 C CA . THR A 1 203 ? -4.185 -8.263 22.572 1.00 85.50 203 THR A CA 1
ATOM 1662 C C . THR A 1 203 ? -3.726 -9.114 21.388 1.00 85.50 203 THR A C 1
ATOM 1664 O O . THR A 1 203 ? -2.995 -8.615 20.542 1.00 85.50 203 THR A O 1
ATOM 1667 N N . ALA A 1 204 ? -4.220 -10.351 21.270 1.00 87.12 204 ALA A N 1
ATOM 1668 C CA . ALA A 1 204 ? -3.848 -11.257 20.183 1.00 87.12 204 ALA A CA 1
ATOM 1669 C C . ALA A 1 204 ? -4.251 -10.736 18.788 1.00 87.12 204 ALA A C 1
ATOM 1671 O O . ALA A 1 204 ? -3.477 -10.841 17.839 1.00 87.12 204 ALA A O 1
ATOM 1672 N N . GLU A 1 205 ? -5.439 -10.140 18.656 1.00 86.44 205 GLU A N 1
ATOM 1673 C CA . GLU A 1 205 ? -5.911 -9.560 17.391 1.00 86.44 205 GLU A CA 1
ATOM 1674 C C . GLU A 1 205 ? -5.120 -8.302 17.027 1.00 86.44 205 GLU A C 1
ATOM 1676 O O . GLU A 1 205 ? -4.704 -8.142 15.878 1.00 86.44 205 GLU A O 1
ATOM 1681 N N . TYR A 1 206 ? -4.866 -7.437 18.016 1.00 87.06 206 TYR A N 1
ATOM 1682 C CA . TYR A 1 206 ? -4.032 -6.251 17.842 1.00 87.06 206 TYR A CA 1
ATOM 1683 C C . TYR A 1 206 ? -2.612 -6.629 17.399 1.00 87.06 206 TYR A C 1
ATOM 1685 O O . TYR A 1 206 ? -2.085 -6.056 16.450 1.00 87.06 206 TYR A O 1
ATOM 1693 N N . GLU A 1 207 ? -1.990 -7.604 18.062 1.00 88.19 207 GLU A N 1
ATOM 1694 C CA . GLU A 1 207 ? -0.647 -8.074 17.718 1.00 88.19 207 GLU A CA 1
ATOM 1695 C C . GLU A 1 207 ? -0.596 -8.710 16.332 1.00 88.19 207 GLU A C 1
ATOM 1697 O O . GLU A 1 207 ? 0.370 -8.484 15.602 1.00 88.19 207 GLU A O 1
ATOM 1702 N N . LYS A 1 208 ? -1.635 -9.463 15.948 1.00 89.88 208 LYS A N 1
ATOM 1703 C CA . LYS A 1 208 ? -1.740 -10.050 14.611 1.00 89.88 208 LYS A CA 1
ATOM 1704 C C . LYS A 1 208 ? -1.798 -8.967 13.538 1.00 89.88 208 LYS A C 1
ATOM 1706 O O . LYS A 1 208 ? -0.957 -8.974 12.645 1.00 89.88 208 LYS A O 1
ATOM 1711 N N . ILE A 1 209 ? -2.727 -8.011 13.639 1.00 90.12 209 ILE A N 1
ATOM 1712 C CA . ILE A 1 209 ? -2.847 -6.965 12.615 1.00 90.12 209 ILE A CA 1
ATOM 1713 C C . ILE A 1 209 ? -1.619 -6.057 12.589 1.00 90.12 209 ILE A C 1
ATOM 1715 O O . ILE A 1 209 ? -1.144 -5.717 11.513 1.00 90.12 209 ILE A O 1
ATOM 1719 N N . TRP A 1 210 ? -1.043 -5.742 13.753 1.00 90.56 210 TRP A N 1
ATOM 1720 C CA . TRP A 1 210 ? 0.205 -4.989 13.841 1.00 90.56 210 TRP A CA 1
ATOM 1721 C C . TRP A 1 210 ? 1.349 -5.700 13.114 1.00 90.56 210 TRP A C 1
ATOM 1723 O O . TRP A 1 210 ? 2.048 -5.080 12.315 1.00 90.56 210 TRP A O 1
ATOM 1733 N N . ARG A 1 211 ? 1.522 -7.005 13.361 1.00 91.38 211 ARG A N 1
ATOM 1734 C CA . ARG A 1 211 ? 2.537 -7.836 12.702 1.00 91.38 211 ARG A CA 1
ATOM 1735 C C . ARG A 1 211 ? 2.313 -7.919 11.196 1.00 91.38 211 ARG A C 1
ATOM 1737 O O . ARG A 1 211 ? 3.274 -7.822 10.441 1.00 91.38 211 ARG A O 1
ATOM 1744 N N . ASP A 1 212 ? 1.069 -8.077 10.758 1.00 92.69 212 ASP A N 1
ATOM 1745 C CA . ASP A 1 212 ? 0.752 -8.138 9.333 1.00 92.69 212 ASP A CA 1
ATOM 1746 C C . ASP A 1 212 ? 1.039 -6.789 8.647 1.00 92.69 212 ASP A C 1
ATOM 1748 O O . ASP A 1 212 ? 1.645 -6.764 7.573 1.00 92.69 212 ASP A O 1
ATOM 1752 N N . THR A 1 213 ? 0.708 -5.658 9.288 1.00 93.69 213 THR A N 1
ATOM 1753 C CA . THR A 1 213 ? 1.032 -4.317 8.773 1.00 93.69 213 THR A CA 1
ATOM 1754 C C . THR A 1 213 ? 2.544 -4.096 8.684 1.00 93.69 213 THR A C 1
ATOM 1756 O O . THR A 1 213 ? 3.031 -3.600 7.666 1.00 93.69 213 THR A O 1
ATOM 1759 N N . THR A 1 214 ? 3.318 -4.469 9.710 1.00 92.62 214 THR A N 1
ATOM 1760 C CA . THR A 1 214 ? 4.781 -4.297 9.687 1.00 92.62 214 THR A CA 1
ATOM 1761 C C . THR A 1 214 ? 5.451 -5.232 8.684 1.00 92.62 214 THR A C 1
ATOM 1763 O O . THR A 1 214 ? 6.352 -4.795 7.970 1.00 92.62 214 THR A O 1
ATOM 1766 N N . ARG A 1 215 ? 4.980 -6.480 8.554 1.00 93.75 215 ARG A N 1
ATOM 1767 C CA . ARG A 1 215 ? 5.445 -7.428 7.527 1.00 93.75 215 ARG A CA 1
ATOM 1768 C C . ARG A 1 215 ? 5.196 -6.884 6.120 1.00 93.75 215 ARG A C 1
ATOM 1770 O O . ARG A 1 215 ? 6.086 -6.967 5.279 1.00 93.75 215 ARG A O 1
ATOM 1777 N N . LEU A 1 216 ? 4.019 -6.309 5.858 1.00 95.50 216 LEU A N 1
ATOM 1778 C CA . LEU A 1 216 ? 3.705 -5.685 4.568 1.00 95.50 216 LEU A CA 1
ATOM 1779 C C . LEU A 1 216 ? 4.607 -4.482 4.276 1.00 95.50 216 LEU A C 1
ATOM 1781 O O . LEU A 1 216 ? 5.106 -4.342 3.163 1.00 95.50 216 LEU A O 1
ATOM 1785 N N . ARG A 1 217 ? 4.849 -3.634 5.280 1.00 96.00 217 ARG A N 1
ATOM 1786 C CA . ARG A 1 217 ? 5.760 -2.490 5.169 1.00 96.00 217 ARG A CA 1
ATOM 1787 C C . ARG A 1 217 ? 7.173 -2.929 4.771 1.00 96.00 217 ARG A C 1
ATOM 1789 O O . ARG A 1 217 ? 7.732 -2.363 3.840 1.00 96.00 217 ARG A O 1
ATOM 1796 N N . THR A 1 218 ? 7.735 -3.932 5.446 1.00 94.62 218 THR A N 1
ATOM 1797 C CA . THR A 1 218 ? 9.064 -4.470 5.109 1.00 94.62 218 THR A CA 1
ATOM 1798 C C . THR A 1 218 ? 9.080 -5.067 3.705 1.00 94.62 218 THR A C 1
ATOM 1800 O O . THR A 1 218 ? 9.937 -4.706 2.908 1.00 94.62 218 THR A O 1
ATOM 1803 N N . ALA A 1 219 ? 8.074 -5.871 3.351 1.00 94.44 219 ALA A N 1
ATOM 1804 C CA . ALA A 1 219 ? 7.978 -6.463 2.018 1.00 94.44 219 ALA A CA 1
ATOM 1805 C C . ALA A 1 219 ? 7.903 -5.405 0.898 1.00 94.44 219 ALA A C 1
ATOM 1807 O O . ALA A 1 219 ? 8.447 -5.609 -0.184 1.00 94.44 219 ALA A O 1
ATOM 1808 N N . LEU A 1 220 ? 7.263 -4.257 1.149 1.00 97.19 220 LEU A N 1
ATOM 1809 C CA . LEU A 1 220 ? 7.237 -3.129 0.214 1.00 97.19 220 LEU A CA 1
ATOM 1810 C C . LEU A 1 220 ? 8.611 -2.472 0.039 1.00 97.19 220 LEU A C 1
ATOM 1812 O O . LEU A 1 220 ? 8.950 -2.098 -1.081 1.00 97.19 220 LEU A O 1
ATOM 1816 N N . ILE A 1 221 ? 9.391 -2.335 1.115 1.00 96.50 221 ILE A N 1
ATOM 1817 C CA . ILE A 1 221 ? 10.768 -1.820 1.051 1.00 96.50 221 ILE A CA 1
ATOM 1818 C C . ILE A 1 221 ? 11.622 -2.764 0.202 1.00 96.50 221 ILE A C 1
ATOM 1820 O O . ILE A 1 221 ? 12.181 -2.332 -0.806 1.00 96.50 221 ILE A O 1
ATOM 1824 N N . ASP A 1 222 ? 11.614 -4.055 0.537 1.00 94.06 222 ASP A N 1
ATOM 1825 C CA . ASP A 1 222 ? 12.377 -5.081 -0.180 1.00 94.06 222 ASP A CA 1
ATOM 1826 C C . ASP A 1 222 ? 11.988 -5.131 -1.665 1.00 94.06 222 ASP A C 1
ATOM 1828 O O . ASP A 1 222 ? 12.835 -5.264 -2.549 1.00 94.06 222 ASP A O 1
ATOM 1832 N N . TRP A 1 223 ? 10.695 -4.971 -1.962 1.00 94.94 223 TRP A N 1
ATOM 1833 C CA . TRP A 1 223 ? 10.193 -4.918 -3.329 1.00 94.94 223 TRP A CA 1
ATOM 1834 C C . TRP A 1 223 ? 10.682 -3.688 -4.101 1.00 94.94 223 TRP A C 1
ATOM 1836 O O . TRP A 1 223 ? 11.085 -3.804 -5.260 1.00 94.94 223 TRP A O 1
ATOM 1846 N N . ILE A 1 224 ? 10.668 -2.506 -3.481 1.00 95.56 224 ILE A N 1
ATOM 1847 C CA . ILE A 1 224 ? 11.184 -1.272 -4.090 1.00 95.56 224 ILE A CA 1
ATOM 1848 C C . ILE A 1 224 ? 12.681 -1.406 -4.381 1.00 95.56 224 ILE A C 1
ATOM 1850 O O . ILE A 1 224 ? 13.130 -1.037 -5.470 1.00 95.56 224 ILE A O 1
ATOM 1854 N N . ASP A 1 225 ? 13.442 -1.958 -3.441 1.00 93.88 225 ASP A N 1
ATOM 1855 C CA . ASP A 1 225 ? 14.880 -2.155 -3.602 1.00 93.88 225 ASP A CA 1
ATOM 1856 C C . ASP A 1 225 ? 15.180 -3.192 -4.688 1.00 93.88 225 ASP A C 1
ATOM 1858 O O . ASP A 1 225 ? 16.052 -2.964 -5.529 1.00 93.88 225 ASP A O 1
ATOM 1862 N N . LEU A 1 226 ? 14.387 -4.264 -4.775 1.00 92.06 226 LEU A N 1
ATOM 1863 C CA . LEU A 1 226 ? 14.454 -5.230 -5.871 1.00 92.06 226 LEU A CA 1
ATOM 1864 C C . LEU A 1 226 ? 14.201 -4.570 -7.234 1.00 92.06 226 LEU A C 1
ATOM 1866 O O . LEU A 1 226 ? 14.944 -4.831 -8.183 1.00 92.06 226 LEU A O 1
ATOM 1870 N N . LEU A 1 227 ? 13.179 -3.714 -7.350 1.00 91.44 227 LEU A N 1
ATOM 1871 C CA . LEU A 1 227 ? 12.892 -2.976 -8.585 1.00 91.44 227 LEU A CA 1
ATOM 1872 C C . LEU A 1 227 ? 14.075 -2.092 -8.984 1.00 91.44 227 LEU A C 1
ATOM 1874 O O . LEU A 1 227 ? 14.522 -2.129 -10.132 1.00 91.44 227 LEU A O 1
ATOM 1878 N N . ARG A 1 228 ? 14.622 -1.329 -8.037 1.00 92.44 228 ARG A N 1
ATOM 1879 C CA . ARG A 1 228 ? 15.774 -0.460 -8.292 1.00 92.44 228 ARG A CA 1
ATOM 1880 C C . ARG A 1 228 ? 17.010 -1.255 -8.682 1.00 92.44 228 ARG A C 1
ATOM 1882 O O . ARG A 1 228 ? 17.645 -0.906 -9.666 1.00 92.44 228 ARG A O 1
ATOM 1889 N N . ALA A 1 229 ? 17.326 -2.335 -7.974 1.00 89.00 229 ALA A N 1
ATOM 1890 C CA . ALA A 1 229 ? 18.494 -3.164 -8.260 1.00 89.00 229 ALA A CA 1
ATOM 1891 C C . ALA A 1 229 ? 18.390 -3.859 -9.625 1.00 89.00 229 ALA A C 1
ATOM 1893 O O . ALA A 1 229 ? 19.359 -3.913 -10.382 1.00 89.00 229 ALA A O 1
ATOM 1894 N N . ARG A 1 230 ? 17.202 -4.371 -9.967 1.00 86.94 230 ARG A N 1
ATOM 1895 C CA . ARG A 1 230 ? 16.966 -5.094 -11.222 1.00 86.94 230 ARG A CA 1
ATOM 1896 C C . ARG A 1 230 ? 17.042 -4.188 -12.446 1.00 86.94 230 ARG A C 1
ATOM 1898 O O . ARG A 1 230 ? 17.526 -4.628 -13.487 1.00 86.94 230 ARG A O 1
ATOM 1905 N N . PHE A 1 231 ? 16.543 -2.961 -12.323 1.00 85.31 231 PHE A N 1
ATOM 1906 C CA . PHE A 1 231 ? 16.421 -2.015 -13.433 1.00 85.31 231 PHE A CA 1
ATOM 1907 C C . PHE A 1 231 ? 17.373 -0.820 -13.319 1.00 85.31 231 PHE A C 1
ATOM 1909 O O . PHE A 1 231 ? 17.268 0.134 -14.092 1.00 85.31 231 PHE A O 1
ATOM 1916 N N . ALA A 1 232 ? 18.341 -0.883 -12.401 1.00 78.38 232 ALA A N 1
ATOM 1917 C CA . ALA A 1 232 ? 19.500 -0.012 -12.425 1.00 78.38 232 ALA A CA 1
ATOM 1918 C C . ALA A 1 232 ? 20.205 -0.213 -13.772 1.00 78.38 232 ALA A C 1
ATOM 1920 O O . ALA A 1 232 ? 20.568 -1.333 -14.136 1.00 78.38 232 ALA A O 1
ATOM 1921 N N . GLY A 1 233 ? 20.352 0.868 -14.543 1.00 64.19 233 GLY A N 1
ATOM 1922 C CA . GLY A 1 233 ? 21.029 0.815 -15.837 1.00 64.19 233 GLY A CA 1
ATOM 1923 C C . GLY A 1 233 ? 22.468 0.280 -15.718 1.00 64.19 233 GLY A C 1
ATOM 1924 O O . GLY A 1 233 ? 22.981 0.113 -14.610 1.00 64.19 233 GLY A O 1
ATOM 1925 N N . PRO A 1 234 ? 23.173 0.065 -16.841 1.00 53.25 234 PRO A N 1
ATOM 1926 C CA . PRO A 1 234 ? 24.515 -0.533 -16.859 1.00 53.25 234 PRO A CA 1
ATOM 1927 C C . PRO A 1 234 ? 25.565 0.142 -15.950 1.00 53.25 234 PRO A C 1
ATOM 1929 O O . PRO A 1 234 ? 26.574 -0.476 -15.635 1.00 53.25 234 PRO A O 1
ATOM 1932 N N . GLY A 1 235 ? 25.334 1.378 -15.489 1.00 47.72 235 GLY A N 1
ATOM 1933 C CA . GLY A 1 235 ? 26.199 2.092 -14.538 1.00 47.72 235 GLY A CA 1
ATOM 1934 C C . GLY A 1 235 ? 25.895 1.879 -13.045 1.00 47.72 235 GLY A C 1
ATOM 1935 O O . GLY A 1 235 ? 26.595 2.448 -12.214 1.00 47.72 235 GLY A O 1
ATOM 1936 N N . GLY A 1 236 ? 24.861 1.108 -12.688 1.00 39.72 236 GLY A N 1
ATOM 1937 C CA . GLY A 1 236 ? 24.427 0.890 -11.299 1.00 39.72 236 GLY A CA 1
ATOM 1938 C C . GLY A 1 236 ? 24.966 -0.380 -10.636 1.00 39.72 236 GLY A C 1
ATOM 1939 O O . GLY A 1 236 ? 24.757 -0.576 -9.443 1.00 39.72 236 GLY A O 1
ATOM 1940 N N . ARG A 1 237 ? 25.698 -1.224 -11.375 1.00 38.75 237 ARG A N 1
ATOM 1941 C CA . ARG A 1 237 ? 26.579 -2.236 -10.777 1.00 38.75 237 ARG A CA 1
ATOM 1942 C C . ARG A 1 237 ? 27.962 -1.613 -10.572 1.00 38.75 237 ARG A C 1
ATOM 1944 O O . ARG A 1 237 ? 28.849 -1.776 -11.401 1.00 38.75 237 ARG A O 1
ATOM 1951 N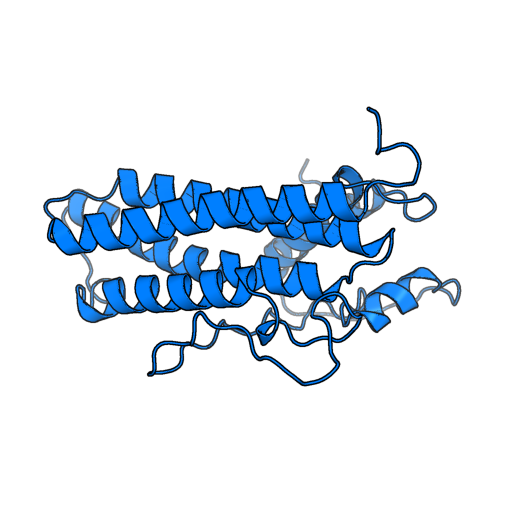 N . ARG A 1 238 ? 28.128 -0.860 -9.489 1.00 37.31 238 ARG A N 1
ATOM 1952 C CA . ARG A 1 238 ? 29.433 -0.666 -8.835 1.00 37.31 238 ARG A CA 1
ATOM 1953 C C . ARG A 1 238 ? 29.332 -1.459 -7.531 1.00 37.31 238 ARG A C 1
ATOM 1955 O O . ARG A 1 238 ? 28.408 -1.200 -6.771 1.00 37.31 238 ARG A O 1
ATOM 1962 N N . ALA A 1 239 ? 29.962 -2.631 -7.502 1.00 38.53 239 ALA A N 1
ATOM 1963 C CA . ALA A 1 239 ? 31.341 -2.863 -7.052 1.00 38.53 239 ALA A CA 1
ATOM 1964 C C . ALA A 1 239 ? 31.334 -3.148 -5.550 1.00 38.53 239 ALA A C 1
ATOM 1966 O O . ALA A 1 239 ? 30.867 -2.263 -4.804 1.00 38.53 239 ALA A O 1
#

pLDDT: mean 77.38, std 19.19, range [31.3, 98.06]

Secondary structure (DSSP, 8-state):
----TTHHHHT--TTSPPPHHHHHHHHHHHHHHHHHTTS----------S--TTHHHHHHTT--TT-TTSPPPP----SSPPPSS----TT--TTSTT--GGG-HHHHHHHHHHHHHHHHHHHHSTTTTT----SHHHHHHHHHHHHHHHHTTHHHHHHHHHHHT-SSTTHHHHHHHHHHHHHHHHHHHHHHHTTS-TTTS-HHHHHHHHHHHHHHHHHHHHHHHHHHHHH--TTS---

Sequence (239 aa):
MNDRPEDAFKRINFQKPWEEKDWERYFDAQDRLARGRRVDAGPARAGIDPSLAFGRVLRRFGMDPDNPDVPPQPFAYSRLEPSEEPLNLPGIKFWQPGADQETLPIYCQAKCYAWRAAWLVESRFPGLFHRVYRSPSHRSFQKAMENFLREVPDVPRQIAAGHRLGYDPHGVKGNIVRCRRALETADRLVGILSRVSRRRLPTAEYEKIWRDTTRLRTALIDWIDLLRARFAGPGGRRA